Protein AF-A0A661YZU1-F1 (afdb_monomer_lite)

Sequence (276 aa):
DSLSYCINKSAKRLILKQLGKANLNAWAKRFNSANTILNKSLEEIEENNLQEDSMILISLAKVRAELQKKENSEQSKAFNALMKKSRISIDFKDYVSMKSYCDTAISISEEHPKTALNETYPRSLLIIYKNEIHYQLLVLESKEYSKNKDSKRAIELYKATENIYDSIPSKISKYTLSKFAKDANSKEVYTYCIQSALNNKETELAFEIWLLADENNNDIAKSTAQECMQKLGLKDYKKYTNSSKKPLYNIRFGNKKSFKKYKKYYYKGLKNEDYK

Structure (mmCIF, N/CA/C/O backbone):
data_AF-A0A661YZU1-F1
#
_entry.id   AF-A0A661YZU1-F1
#
loop_
_atom_site.group_PDB
_atom_site.id
_atom_site.type_symbol
_atom_site.label_atom_id
_atom_site.label_alt_id
_atom_site.label_comp_id
_atom_site.label_asym_id
_atom_site.label_entity_id
_atom_site.label_seq_id
_atom_site.pdbx_PDB_ins_code
_atom_site.Cartn_x
_atom_site.Cartn_y
_atom_site.Cartn_z
_atom_site.occupancy
_atom_site.B_iso_or_equiv
_atom_site.auth_seq_id
_atom_site.auth_comp_id
_atom_site.auth_asym_id
_atom_site.auth_atom_id
_atom_site.pdbx_PDB_model_num
ATOM 1 N N . ASP A 1 1 ? 47.209 -12.898 -56.395 1.00 58.31 1 ASP A N 1
ATOM 2 C CA . ASP A 1 1 ? 46.402 -12.138 -55.412 1.00 58.31 1 ASP A CA 1
ATOM 3 C C . ASP A 1 1 ? 46.118 -10.660 -55.720 1.00 58.31 1 ASP A C 1
ATOM 5 O O . ASP A 1 1 ? 45.782 -9.914 -54.809 1.00 58.31 1 ASP A O 1
ATOM 9 N N . SER A 1 2 ? 46.106 -10.210 -56.985 1.00 60.44 2 SER A N 1
ATOM 10 C CA . SER A 1 2 ? 45.608 -8.858 -57.327 1.00 60.44 2 SER A CA 1
ATOM 11 C C . SER A 1 2 ? 44.073 -8.771 -57.347 1.00 60.44 2 SER A C 1
ATOM 13 O O . SER A 1 2 ? 43.507 -7.751 -56.963 1.00 60.44 2 SER A O 1
ATOM 15 N N . LEU A 1 3 ? 43.394 -9.856 -57.742 1.00 60.56 3 LEU A N 1
ATOM 16 C CA . LEU A 1 3 ? 41.932 -9.926 -57.832 1.00 60.56 3 LEU A CA 1
ATOM 17 C C . LEU A 1 3 ? 41.266 -9.841 -56.446 1.00 60.56 3 LEU A C 1
ATOM 19 O O . LEU A 1 3 ? 40.367 -9.029 -56.254 1.00 60.56 3 LEU A O 1
ATOM 23 N N . SER A 1 4 ? 41.767 -10.607 -55.469 1.00 61.91 4 SER A N 1
ATOM 24 C CA . SER A 1 4 ? 41.302 -10.579 -54.070 1.00 61.91 4 SER A CA 1
ATOM 25 C C . SER A 1 4 ? 41.476 -9.188 -53.439 1.00 61.91 4 SER A C 1
ATOM 27 O O . SER A 1 4 ? 40.554 -8.640 -52.838 1.00 61.91 4 SER A O 1
ATOM 29 N N . TYR A 1 5 ? 42.613 -8.532 -53.696 1.00 65.00 5 TYR A N 1
ATOM 30 C CA . TYR A 1 5 ? 42.866 -7.159 -53.253 1.00 65.00 5 TYR A CA 1
ATOM 31 C C . TYR A 1 5 ? 41.888 -6.135 -53.865 1.00 65.00 5 TYR A C 1
ATOM 33 O O . TYR A 1 5 ? 41.369 -5.265 -53.161 1.00 65.00 5 TYR A O 1
ATOM 41 N N . CYS A 1 6 ? 41.601 -6.229 -55.169 1.00 65.38 6 CYS A N 1
ATOM 42 C CA . CYS A 1 6 ? 40.652 -5.342 -55.848 1.00 65.38 6 CYS A CA 1
ATOM 43 C C . CYS A 1 6 ? 39.205 -5.545 -55.371 1.00 65.38 6 CYS A C 1
ATOM 45 O O . CYS A 1 6 ? 38.500 -4.555 -55.149 1.00 65.38 6 CYS A O 1
ATOM 47 N N . ILE A 1 7 ? 38.787 -6.799 -55.171 1.00 67.06 7 ILE A N 1
ATOM 48 C CA . ILE A 1 7 ? 37.462 -7.152 -54.643 1.00 67.06 7 ILE A CA 1
ATOM 49 C C . ILE A 1 7 ? 37.299 -6.566 -53.236 1.00 67.06 7 ILE A C 1
ATOM 51 O O . ILE A 1 7 ? 36.390 -5.760 -53.028 1.00 67.06 7 ILE A O 1
ATOM 55 N N . ASN A 1 8 ? 38.251 -6.805 -52.331 1.00 71.94 8 ASN A N 1
ATOM 56 C CA . ASN A 1 8 ? 38.201 -6.291 -50.957 1.00 71.94 8 ASN A CA 1
ATOM 57 C C . ASN A 1 8 ? 38.201 -4.756 -50.897 1.00 71.94 8 ASN A C 1
ATOM 59 O O . ASN A 1 8 ? 37.474 -4.152 -50.106 1.00 71.94 8 ASN A O 1
ATOM 63 N N . LYS A 1 9 ? 38.958 -4.086 -51.777 1.00 77.94 9 LYS A N 1
ATOM 64 C CA . LYS A 1 9 ? 38.969 -2.615 -51.869 1.00 77.94 9 LYS A CA 1
ATOM 65 C C . LYS A 1 9 ? 37.623 -2.051 -52.342 1.00 77.94 9 LYS A C 1
ATOM 67 O O . LYS A 1 9 ? 37.202 -0.990 -51.870 1.00 77.94 9 LYS A O 1
ATOM 72 N N . SER A 1 10 ? 36.950 -2.740 -53.264 1.00 83.19 10 SER A N 1
ATOM 73 C CA . SER A 1 10 ? 35.627 -2.345 -53.760 1.00 83.19 10 SER A CA 1
ATOM 74 C C . SER A 1 10 ? 34.520 -2.589 -52.725 1.00 83.19 10 SER A C 1
ATOM 76 O O . SER A 1 10 ? 33.737 -1.672 -52.459 1.00 83.19 10 SER A O 1
ATOM 78 N N . ALA A 1 11 ? 34.537 -3.750 -52.060 1.00 88.25 11 ALA A N 1
ATOM 79 C CA . ALA A 1 11 ? 33.618 -4.114 -50.986 1.00 88.25 11 ALA A CA 1
ATOM 80 C C . ALA A 1 11 ? 33.727 -3.142 -49.806 1.00 88.25 11 ALA A C 1
ATOM 82 O O . ALA A 1 11 ? 32.732 -2.545 -49.398 1.00 88.25 11 ALA A O 1
ATOM 83 N N . LYS A 1 12 ? 34.953 -2.842 -49.349 1.00 91.88 12 LYS A N 1
ATOM 84 C CA . LYS A 1 12 ? 35.208 -1.847 -48.294 1.00 91.88 12 LYS A CA 1
ATOM 85 C C . LYS A 1 12 ? 34.561 -0.494 -48.597 1.00 91.88 12 LYS A C 1
ATOM 87 O O . LYS A 1 12 ? 33.943 0.114 -47.722 1.00 91.88 12 LYS A O 1
ATOM 92 N N . ARG A 1 13 ? 34.685 0.007 -49.832 1.00 92.31 13 ARG A N 1
ATOM 93 C CA . ARG A 1 13 ? 34.096 1.299 -50.226 1.00 92.31 13 ARG A CA 1
ATOM 94 C C . ARG A 1 13 ? 32.568 1.261 -50.183 1.00 92.31 13 ARG A C 1
ATOM 96 O O . ARG A 1 13 ? 31.955 2.244 -49.759 1.00 92.31 13 ARG A O 1
ATOM 103 N N . LEU A 1 14 ? 31.964 0.161 -50.633 1.00 93.38 14 LEU A N 1
ATOM 104 C CA . LEU A 1 14 ? 30.516 -0.032 -50.594 1.00 93.38 14 LEU A CA 1
ATOM 105 C C . LEU A 1 14 ? 30.016 -0.077 -49.145 1.00 93.38 14 LEU A C 1
ATOM 107 O O . LEU A 1 14 ? 29.146 0.718 -48.791 1.00 93.38 14 LEU A O 1
ATOM 111 N N . ILE A 1 15 ? 30.630 -0.912 -48.304 1.00 95.56 15 ILE A N 1
ATOM 112 C CA . ILE A 1 15 ? 30.301 -1.069 -46.882 1.00 95.56 15 ILE A CA 1
ATOM 113 C C . ILE A 1 15 ? 30.390 0.278 -46.158 1.00 95.56 15 ILE A C 1
ATOM 115 O O . ILE A 1 15 ? 29.443 0.689 -45.494 1.00 95.56 15 ILE A O 1
ATOM 119 N N . LEU A 1 16 ? 31.471 1.045 -46.345 1.00 95.88 16 LEU A N 1
ATOM 120 C CA . LEU A 1 16 ? 31.604 2.373 -45.728 1.00 95.88 16 LEU A CA 1
ATOM 121 C C . LEU A 1 16 ? 30.498 3.344 -46.173 1.00 95.88 16 LEU A C 1
ATOM 123 O O . LEU A 1 16 ? 29.994 4.127 -45.365 1.00 95.88 16 LEU A O 1
ATOM 127 N N . LYS A 1 17 ? 30.074 3.286 -47.443 1.00 96.06 17 LYS A N 1
ATOM 128 C CA . LYS A 1 17 ? 28.945 4.085 -47.944 1.00 96.06 17 LYS A CA 1
ATOM 129 C C . LYS A 1 17 ? 27.625 3.652 -47.296 1.00 96.06 17 LYS A C 1
ATOM 131 O O . LYS A 1 17 ? 26.815 4.512 -46.942 1.00 96.06 17 LYS A O 1
ATOM 136 N N . GLN A 1 18 ? 27.405 2.348 -47.131 1.00 96.75 18 GLN A N 1
ATOM 137 C CA . GLN A 1 18 ? 26.221 1.818 -46.457 1.00 96.75 18 GLN A CA 1
ATOM 138 C C . GLN A 1 18 ? 26.192 2.207 -44.976 1.00 96.75 18 GLN A C 1
ATOM 140 O O . GLN A 1 18 ? 25.187 2.748 -44.520 1.00 96.75 18 GLN A O 1
ATOM 145 N N . LEU A 1 19 ? 27.304 2.057 -44.254 1.00 97.38 19 LEU A N 1
ATOM 146 C CA . LEU A 1 19 ? 27.427 2.478 -42.858 1.00 97.38 19 LEU A CA 1
ATOM 147 C C . LEU A 1 19 ? 27.227 3.993 -42.697 1.00 97.38 19 LEU A C 1
ATOM 149 O O . LEU A 1 19 ? 26.542 4.427 -41.773 1.00 97.38 19 LEU A O 1
ATOM 153 N N . GLY A 1 20 ? 27.719 4.810 -43.635 1.00 96.12 20 GLY A N 1
ATOM 154 C CA . GLY A 1 20 ? 27.412 6.244 -43.680 1.00 96.12 20 GLY A CA 1
ATOM 155 C C . GLY A 1 20 ? 25.911 6.528 -43.834 1.00 96.12 20 GLY A C 1
ATOM 156 O O . GLY A 1 20 ? 25.359 7.386 -43.141 1.00 96.12 20 GLY A O 1
ATOM 157 N N . LYS A 1 21 ? 25.215 5.764 -44.686 1.00 96.88 21 LYS A N 1
ATOM 158 C CA . LYS A 1 21 ? 23.754 5.849 -44.847 1.00 96.88 21 LYS A CA 1
ATOM 159 C C . LYS A 1 21 ? 23.013 5.370 -43.595 1.00 96.88 21 LYS A C 1
ATOM 161 O O . LYS A 1 21 ? 22.023 5.998 -43.217 1.00 96.88 21 LYS A O 1
ATOM 166 N N . ALA A 1 22 ? 23.470 4.300 -42.946 1.00 96.94 22 ALA A N 1
ATOM 167 C CA . ALA A 1 22 ? 22.916 3.829 -41.678 1.00 96.94 22 ALA A CA 1
ATOM 168 C C . ALA A 1 22 ? 23.036 4.915 -40.601 1.00 96.94 22 ALA A C 1
ATOM 170 O O . ALA A 1 22 ? 22.045 5.236 -39.947 1.00 96.94 22 ALA A O 1
ATOM 171 N N . ASN A 1 23 ?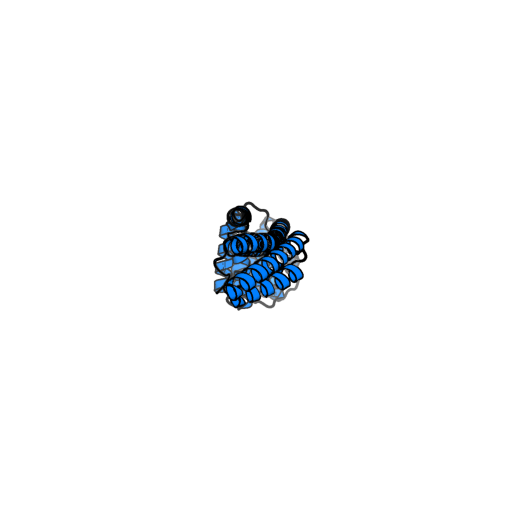 24.203 5.559 -40.503 1.00 95.44 23 ASN A N 1
ATOM 172 C CA . ASN A 1 23 ? 24.460 6.647 -39.562 1.00 95.44 23 ASN A CA 1
ATOM 173 C C . ASN A 1 23 ? 23.521 7.842 -39.786 1.00 95.44 23 ASN A C 1
ATOM 175 O O . ASN A 1 23 ? 22.910 8.337 -38.844 1.00 95.44 23 ASN A O 1
ATOM 179 N N . LEU A 1 24 ? 23.344 8.273 -41.041 1.00 95.12 24 LEU A N 1
ATOM 180 C CA . LEU A 1 24 ? 22.408 9.351 -41.386 1.00 95.12 24 LEU A CA 1
ATOM 181 C C . LEU A 1 24 ? 20.958 8.999 -41.034 1.00 95.12 24 LEU A C 1
ATOM 183 O O . LEU A 1 24 ? 20.221 9.850 -40.539 1.00 95.12 24 LEU A O 1
ATOM 187 N N . ASN A 1 25 ? 20.540 7.749 -41.262 1.00 95.06 25 ASN A N 1
ATOM 188 C CA . ASN A 1 25 ? 19.207 7.300 -40.861 1.00 95.06 25 ASN A CA 1
ATOM 189 C C . ASN A 1 25 ? 19.050 7.297 -39.336 1.00 95.06 25 ASN A C 1
ATOM 191 O O . ASN A 1 25 ? 18.018 7.752 -38.847 1.00 95.06 25 ASN A O 1
ATOM 195 N N . ALA A 1 26 ? 20.059 6.841 -38.589 1.00 93.31 26 ALA A N 1
ATOM 196 C CA . ALA A 1 26 ? 20.037 6.851 -37.128 1.00 93.31 26 ALA A CA 1
ATOM 197 C C . ALA A 1 26 ? 19.955 8.287 -36.581 1.00 93.31 26 ALA A C 1
ATOM 199 O O . ALA A 1 26 ? 19.077 8.584 -35.772 1.00 93.31 26 ALA A O 1
ATOM 200 N N . TRP A 1 27 ? 20.773 9.203 -37.110 1.00 90.62 27 TRP A N 1
ATOM 201 C CA . TRP A 1 27 ? 20.745 10.628 -36.766 1.00 90.62 27 TRP A CA 1
ATOM 202 C C . TRP A 1 27 ? 19.380 11.275 -37.055 1.00 90.62 27 TRP A C 1
ATOM 204 O O . TRP A 1 27 ? 18.835 12.010 -36.232 1.00 90.62 27 TRP A O 1
ATOM 214 N N . ALA A 1 28 ? 18.764 10.927 -38.189 1.00 91.56 28 ALA A N 1
ATOM 215 C CA . ALA A 1 28 ? 17.420 11.367 -38.564 1.00 91.56 28 ALA A CA 1
ATOM 216 C C . ALA A 1 28 ? 16.284 10.629 -37.820 1.00 91.56 28 ALA A C 1
ATOM 218 O O . ALA A 1 28 ? 15.120 10.749 -38.206 1.00 91.56 28 ALA A O 1
ATOM 219 N N . LYS A 1 29 ? 16.597 9.847 -36.775 1.00 89.69 29 LYS A N 1
ATOM 220 C CA . LYS A 1 29 ? 15.651 9.054 -35.967 1.00 89.69 29 LYS A CA 1
ATOM 221 C C . LYS A 1 29 ? 14.883 7.975 -36.745 1.00 89.69 29 LYS A C 1
ATOM 223 O O . LYS A 1 29 ? 13.858 7.473 -36.286 1.00 89.69 29 LYS A O 1
ATOM 228 N N . ARG A 1 30 ? 15.387 7.560 -37.910 1.00 92.94 30 ARG A N 1
ATOM 229 C CA . ARG A 1 30 ? 14.861 6.453 -38.732 1.00 92.94 30 ARG A CA 1
ATOM 230 C C . ARG A 1 30 ? 15.523 5.135 -38.330 1.00 92.94 30 ARG A C 1
ATOM 232 O O . ARG A 1 30 ? 16.205 4.489 -39.123 1.00 92.94 30 ARG A O 1
ATOM 239 N N . PHE A 1 31 ? 15.338 4.748 -37.072 1.00 91.50 31 PHE A N 1
ATOM 240 C CA . PHE A 1 31 ? 16.108 3.669 -36.444 1.00 91.50 31 PHE A CA 1
ATOM 241 C C . PHE A 1 31 ? 15.889 2.289 -37.076 1.00 91.50 31 PHE A C 1
ATOM 243 O O . PHE A 1 31 ? 16.850 1.548 -37.240 1.00 91.50 31 PHE A O 1
ATOM 250 N N . ASN A 1 32 ? 14.669 1.961 -37.516 1.00 92.12 32 ASN A N 1
ATOM 251 C CA . ASN A 1 32 ? 14.402 0.684 -38.195 1.00 92.12 32 ASN A CA 1
ATOM 252 C C . ASN A 1 32 ? 15.171 0.587 -39.521 1.00 92.12 32 ASN A C 1
ATOM 254 O O . ASN A 1 32 ? 15.791 -0.434 -39.816 1.00 92.12 32 ASN A O 1
ATOM 258 N N . SER A 1 33 ? 15.187 1.675 -40.298 1.00 94.75 33 SER A N 1
ATOM 259 C CA . SER A 1 33 ? 15.965 1.760 -41.536 1.00 94.75 33 SER A CA 1
ATOM 260 C C . SER A 1 33 ? 17.467 1.706 -41.260 1.00 94.75 33 SER A C 1
ATOM 262 O O . SER A 1 33 ? 18.186 1.020 -41.979 1.00 94.75 33 SER A O 1
ATOM 264 N N . ALA A 1 34 ? 17.940 2.385 -40.211 1.00 94.94 34 ALA A N 1
ATOM 265 C CA . ALA A 1 34 ? 19.339 2.336 -39.797 1.00 94.94 34 ALA A CA 1
ATOM 266 C C . ALA A 1 34 ? 19.779 0.916 -39.400 1.00 94.94 34 ALA A C 1
ATOM 268 O O . ALA A 1 34 ? 20.795 0.452 -39.906 1.00 94.94 34 ALA A O 1
ATOM 269 N N . ASN A 1 35 ? 18.986 0.208 -38.586 1.00 94.06 35 ASN A N 1
ATOM 270 C CA . ASN A 1 35 ? 19.242 -1.183 -38.191 1.00 94.06 35 ASN A CA 1
ATOM 271 C C . ASN A 1 35 ? 19.231 -2.137 -39.385 1.00 94.06 35 ASN A C 1
ATOM 273 O O . ASN A 1 35 ? 20.103 -2.988 -39.500 1.00 94.06 35 ASN A O 1
ATOM 277 N N . THR A 1 36 ? 18.281 -1.967 -40.308 1.00 96.94 36 THR A N 1
ATOM 278 C CA . THR A 1 36 ? 18.210 -2.802 -41.518 1.00 96.94 36 THR A CA 1
ATOM 279 C C . THR A 1 36 ? 19.475 -2.658 -42.364 1.00 96.94 36 THR A C 1
ATOM 281 O O . THR A 1 36 ? 20.000 -3.648 -42.859 1.00 96.94 36 THR A O 1
ATOM 284 N N . ILE A 1 37 ? 19.974 -1.427 -42.536 1.00 96.69 37 ILE A N 1
ATOM 285 C CA . ILE A 1 37 ? 21.212 -1.182 -43.287 1.00 96.69 37 ILE A CA 1
ATOM 286 C C . ILE A 1 37 ? 22.420 -1.708 -42.505 1.00 96.69 37 ILE A C 1
ATOM 288 O O . ILE A 1 37 ? 23.283 -2.334 -43.103 1.00 96.69 37 ILE A O 1
ATOM 292 N N . LEU A 1 38 ? 22.469 -1.497 -41.185 1.00 96.44 38 LEU A N 1
ATOM 293 C CA . LEU A 1 38 ? 23.556 -1.984 -40.336 1.00 96.44 38 LEU A CA 1
ATOM 294 C C . LEU A 1 38 ? 23.696 -3.509 -40.401 1.00 96.44 38 LEU A C 1
ATOM 296 O O . LEU A 1 38 ? 24.806 -3.983 -40.598 1.00 96.44 38 LEU A O 1
ATOM 300 N N . ASN A 1 39 ? 22.600 -4.261 -40.277 1.00 96.50 39 ASN A N 1
ATOM 301 C CA . ASN A 1 39 ? 22.638 -5.727 -40.313 1.00 96.50 39 ASN A CA 1
ATOM 302 C C . ASN A 1 39 ? 23.138 -6.246 -41.666 1.00 96.50 39 ASN A C 1
ATOM 304 O O . ASN A 1 39 ? 24.030 -7.083 -41.694 1.00 96.50 39 ASN A O 1
ATOM 308 N N . LYS A 1 40 ? 22.664 -5.662 -42.774 1.00 95.94 40 LYS A N 1
ATOM 309 C CA . LYS A 1 40 ? 23.180 -5.977 -44.116 1.00 95.94 40 LYS A CA 1
ATOM 310 C C . LYS A 1 40 ? 24.666 -5.663 -44.256 1.00 95.94 40 LYS A C 1
ATOM 312 O O . LYS A 1 40 ? 25.420 -6.447 -44.808 1.00 95.94 40 LYS A O 1
ATOM 317 N N . SER A 1 41 ? 25.106 -4.520 -43.729 1.00 95.69 41 SER A N 1
ATOM 318 C CA . SER A 1 41 ? 26.527 -4.180 -43.736 1.00 95.69 41 SER A CA 1
ATOM 319 C C . SER A 1 41 ? 27.358 -5.136 -42.873 1.00 95.69 41 SER A C 1
ATOM 321 O O . SER A 1 41 ? 28.509 -5.361 -43.212 1.00 95.69 41 SER A O 1
ATOM 323 N N . LEU A 1 42 ? 26.817 -5.693 -41.780 1.00 96.00 42 LEU A N 1
ATOM 324 C CA . LEU A 1 42 ? 27.506 -6.706 -40.968 1.00 96.00 42 LEU A CA 1
ATOM 325 C C . LEU A 1 42 ? 27.672 -8.028 -41.731 1.00 96.00 42 LEU A C 1
ATOM 327 O O . LEU A 1 42 ? 28.772 -8.569 -41.725 1.00 96.00 42 LEU A O 1
ATOM 331 N N . GLU A 1 43 ? 26.633 -8.480 -42.438 1.00 94.94 43 GLU A N 1
ATOM 332 C CA . GLU A 1 43 ? 26.698 -9.648 -43.333 1.00 94.94 43 GLU A CA 1
ATOM 333 C C . GLU A 1 43 ? 27.781 -9.448 -44.409 1.00 94.94 43 GLU A C 1
ATOM 335 O O . GLU A 1 43 ? 28.692 -10.263 -44.538 1.00 94.94 43 GLU A O 1
ATOM 340 N N . GLU A 1 44 ? 27.776 -8.302 -45.103 1.00 93.06 44 GLU A N 1
ATOM 341 C CA . GLU A 1 44 ? 28.786 -7.984 -46.126 1.00 93.06 44 GLU A CA 1
ATOM 342 C C . GLU A 1 44 ? 30.216 -7.898 -45.552 1.00 93.06 44 GLU A C 1
ATOM 344 O O . GLU A 1 44 ? 31.184 -8.237 -46.235 1.00 93.06 44 GLU A O 1
ATOM 349 N N . ILE A 1 45 ? 30.385 -7.438 -44.306 1.00 94.31 45 ILE A N 1
ATOM 350 C CA . ILE A 1 45 ? 31.694 -7.395 -43.632 1.00 94.31 45 ILE A CA 1
ATOM 351 C C . ILE A 1 45 ? 32.224 -8.808 -43.382 1.00 94.31 45 ILE A C 1
ATOM 353 O O . ILE A 1 45 ? 33.415 -9.049 -43.597 1.00 94.31 45 ILE A O 1
ATOM 357 N N . GLU A 1 46 ? 31.360 -9.717 -42.929 1.00 93.38 46 GLU A N 1
ATOM 358 C CA . GLU A 1 46 ? 31.716 -11.114 -42.684 1.00 93.38 46 GLU A CA 1
ATOM 359 C C . GLU A 1 46 ? 32.056 -11.838 -43.989 1.00 93.38 46 GLU A C 1
ATOM 361 O O . GLU A 1 46 ? 33.124 -12.440 -44.085 1.00 93.38 46 GLU A O 1
ATOM 366 N N . GLU A 1 47 ? 31.223 -11.694 -45.023 1.00 92.25 47 GLU A N 1
ATOM 367 C CA . GLU A 1 47 ? 31.427 -12.314 -46.341 1.00 92.25 47 GLU A CA 1
ATOM 368 C C . GLU A 1 47 ? 32.742 -11.895 -47.017 1.00 92.25 47 GLU A C 1
ATOM 370 O O . GLU A 1 47 ? 33.338 -12.670 -47.767 1.00 92.25 47 GLU A O 1
ATOM 375 N N . ASN A 1 48 ? 33.217 -10.673 -46.753 1.00 90.44 48 ASN A N 1
ATOM 376 C CA . ASN A 1 48 ? 34.435 -10.126 -47.356 1.00 90.44 48 ASN A CA 1
ATOM 377 C C . ASN A 1 48 ? 35.670 -10.197 -46.437 1.00 90.44 48 ASN A C 1
ATOM 379 O O . ASN A 1 48 ? 36.725 -9.683 -46.808 1.00 90.44 48 ASN A O 1
ATOM 383 N N . ASN A 1 49 ? 35.573 -10.830 -45.261 1.00 90.12 49 ASN A N 1
ATOM 384 C CA . ASN A 1 49 ? 36.653 -10.930 -44.268 1.00 90.12 49 ASN A CA 1
ATOM 385 C C . ASN A 1 49 ? 37.241 -9.563 -43.844 1.00 90.12 49 ASN A C 1
ATOM 387 O O . ASN A 1 49 ? 38.459 -9.381 -43.780 1.00 90.12 49 ASN A O 1
ATOM 391 N N . LEU A 1 50 ? 36.379 -8.568 -43.598 1.00 90.75 50 LEU A N 1
ATOM 392 C CA . LEU A 1 50 ? 36.780 -7.192 -43.262 1.00 90.75 50 LEU A CA 1
ATOM 393 C C . LEU A 1 50 ? 36.521 -6.811 -41.791 1.00 90.75 50 LEU A C 1
ATOM 395 O O . LEU A 1 50 ? 36.445 -5.625 -41.461 1.00 90.75 50 LEU A O 1
ATOM 399 N N . GLN A 1 51 ? 36.376 -7.793 -40.900 1.00 91.88 51 GLN A N 1
ATOM 400 C CA . GLN A 1 51 ? 36.000 -7.591 -39.495 1.00 91.88 51 GLN A CA 1
ATOM 401 C C . GLN A 1 51 ? 37.015 -6.735 -38.718 1.00 91.88 51 GLN A C 1
ATOM 403 O O . GLN A 1 51 ? 36.631 -5.988 -37.820 1.00 91.88 51 GLN A O 1
ATOM 408 N N . GLU A 1 52 ? 38.299 -6.816 -39.075 1.00 90.88 52 GLU A N 1
ATOM 409 C CA . GLU A 1 52 ? 39.394 -6.104 -38.401 1.00 90.88 52 GLU A CA 1
ATOM 410 C C . GLU A 1 52 ? 39.757 -4.765 -39.068 1.00 90.88 52 GLU A C 1
ATOM 412 O O . GLU A 1 52 ? 40.658 -4.057 -38.611 1.00 90.88 52 GLU A O 1
ATOM 417 N N . ASP A 1 53 ? 39.065 -4.370 -40.145 1.00 94.19 53 ASP A N 1
ATOM 418 C CA . ASP A 1 53 ? 39.382 -3.127 -40.847 1.00 94.19 53 ASP A CA 1
ATOM 419 C C . ASP A 1 53 ? 39.069 -1.905 -39.973 1.00 94.19 53 ASP A C 1
ATOM 421 O O . ASP A 1 53 ? 37.918 -1.618 -39.630 1.00 94.19 53 ASP A O 1
ATOM 425 N N . SER A 1 54 ? 40.105 -1.130 -39.652 1.00 92.88 54 SER A N 1
ATOM 426 C CA . SER A 1 54 ? 40.008 0.000 -38.724 1.00 92.88 54 SER A CA 1
ATOM 427 C C . SER A 1 54 ? 38.978 1.055 -39.140 1.00 92.88 54 SER A C 1
ATOM 429 O O . SER A 1 54 ? 38.277 1.604 -38.289 1.00 92.88 54 SER A O 1
ATOM 431 N N . MET A 1 55 ? 38.825 1.326 -40.441 1.00 93.69 55 MET A N 1
ATOM 432 C CA . MET A 1 55 ? 37.869 2.325 -40.931 1.00 93.69 55 MET A CA 1
ATOM 433 C C . MET A 1 55 ? 36.431 1.826 -40.804 1.00 93.69 55 MET A C 1
ATOM 435 O O . MET A 1 55 ? 35.534 2.604 -40.462 1.00 93.69 55 MET A O 1
ATOM 439 N N . ILE A 1 56 ? 36.210 0.534 -41.053 1.00 94.31 56 ILE A N 1
ATOM 440 C CA . ILE A 1 56 ? 34.910 -0.110 -40.862 1.00 94.31 56 ILE A CA 1
ATOM 441 C C . ILE A 1 56 ? 34.555 -0.135 -39.377 1.00 94.31 56 ILE A C 1
ATOM 443 O O . ILE A 1 56 ? 33.457 0.292 -39.024 1.00 94.31 56 ILE A O 1
ATOM 447 N N . LEU A 1 57 ? 35.485 -0.525 -38.502 1.00 95.00 57 LEU A N 1
ATOM 448 C CA . LEU A 1 57 ? 35.284 -0.528 -37.050 1.00 95.00 57 LEU A CA 1
ATOM 449 C C . LEU A 1 57 ? 34.919 0.863 -36.512 1.00 95.00 57 LEU A C 1
ATOM 451 O O . LEU A 1 57 ? 33.947 1.001 -35.766 1.00 95.00 57 LEU A O 1
ATOM 455 N N . ILE A 1 58 ? 35.626 1.914 -36.948 1.00 95.94 58 ILE A N 1
ATOM 456 C CA . ILE A 1 58 ? 35.292 3.306 -36.601 1.00 95.94 58 ILE A CA 1
ATOM 457 C C . ILE A 1 58 ? 33.882 3.669 -37.090 1.00 95.94 58 ILE A C 1
ATOM 459 O O . ILE A 1 58 ? 33.119 4.316 -36.368 1.00 95.94 58 ILE A O 1
ATOM 463 N N . SER A 1 59 ? 33.511 3.280 -38.313 1.00 95.19 59 SER A N 1
ATOM 464 C CA . SER A 1 59 ? 32.190 3.605 -38.858 1.00 95.19 59 SER A CA 1
ATOM 465 C C . SER A 1 59 ? 31.066 2.828 -38.167 1.00 95.19 59 SER A C 1
ATOM 467 O O . SER A 1 59 ? 30.015 3.408 -37.896 1.00 95.19 59 SER A O 1
ATOM 469 N N . LEU A 1 60 ? 31.283 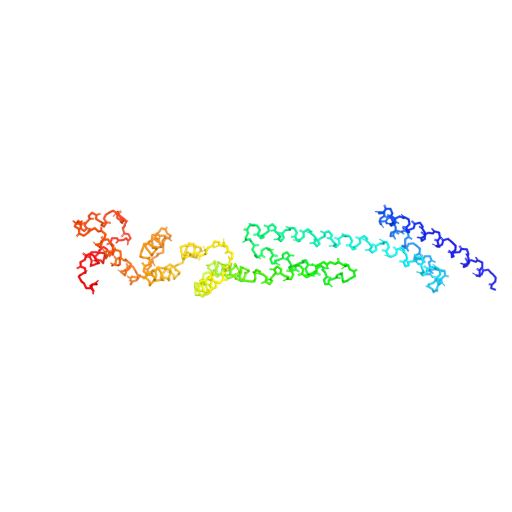1.553 -37.833 1.00 95.56 60 LEU A N 1
ATOM 470 C CA . LEU A 1 60 ? 30.361 0.741 -37.037 1.00 95.56 60 LEU A CA 1
ATOM 471 C C . LEU A 1 60 ? 30.143 1.363 -35.658 1.00 95.56 60 LEU A C 1
ATOM 473 O O . LEU A 1 60 ? 29.002 1.478 -35.212 1.00 95.56 60 LEU A O 1
ATOM 477 N N . ALA A 1 61 ? 31.220 1.809 -35.003 1.00 93.00 61 ALA A N 1
ATOM 478 C CA . ALA A 1 61 ? 31.146 2.463 -33.702 1.00 93.00 61 ALA A CA 1
ATOM 479 C C . ALA A 1 61 ? 30.268 3.725 -33.743 1.00 93.00 61 ALA A C 1
ATOM 481 O O . ALA A 1 61 ? 29.445 3.920 -32.852 1.00 93.00 61 ALA A O 1
ATOM 482 N N . LYS A 1 62 ? 30.370 4.540 -34.804 1.00 93.56 62 LYS A N 1
ATOM 483 C CA . LYS A 1 62 ? 29.512 5.726 -34.995 1.00 93.56 62 LYS A CA 1
ATOM 484 C C . LYS A 1 62 ? 28.032 5.360 -35.121 1.00 93.56 62 LYS A C 1
ATOM 486 O O . LYS A 1 62 ? 27.210 5.925 -34.405 1.00 93.56 62 LYS A O 1
ATOM 491 N N . VAL A 1 63 ? 27.697 4.385 -35.973 1.00 94.38 63 VAL A N 1
ATOM 492 C CA . VAL A 1 63 ? 26.303 3.935 -36.150 1.00 94.38 63 VAL A CA 1
ATOM 493 C C . VAL A 1 63 ? 25.746 3.378 -34.837 1.00 94.38 63 VAL A C 1
ATOM 495 O O . VAL A 1 63 ? 24.649 3.753 -34.427 1.00 94.38 63 VAL A O 1
ATOM 498 N N . ARG A 1 64 ? 26.514 2.521 -34.148 1.00 92.56 64 ARG A N 1
ATOM 499 C CA . ARG A 1 64 ? 26.129 1.945 -32.850 1.00 92.56 64 ARG A CA 1
ATOM 500 C C . ARG A 1 64 ? 25.915 3.025 -31.790 1.00 92.56 64 ARG A C 1
ATOM 502 O O . ARG A 1 64 ? 24.932 2.950 -31.064 1.00 92.56 64 ARG A O 1
ATOM 509 N N . ALA A 1 65 ? 26.765 4.050 -31.743 1.00 90.19 65 ALA A N 1
ATOM 510 C CA . ALA A 1 65 ? 26.600 5.171 -30.821 1.00 90.19 65 ALA A CA 1
ATOM 511 C C . ALA A 1 65 ? 25.303 5.962 -31.081 1.00 90.19 65 ALA A C 1
ATOM 513 O O . ALA A 1 65 ? 24.602 6.311 -30.134 1.00 90.19 65 ALA A O 1
ATOM 514 N N . GLU A 1 66 ? 24.937 6.220 -32.343 1.00 90.38 66 GLU A N 1
ATOM 515 C CA . GLU A 1 66 ? 23.663 6.886 -32.669 1.00 90.38 66 GLU A CA 1
ATOM 516 C C . GLU A 1 66 ? 22.441 6.018 -32.334 1.00 90.38 66 GLU A C 1
ATOM 518 O O . GLU A 1 66 ? 21.442 6.524 -31.820 1.00 90.38 66 GLU A O 1
ATOM 523 N N . LEU A 1 67 ? 22.511 4.706 -32.575 1.00 88.50 67 LEU A N 1
ATOM 524 C CA . LEU A 1 67 ? 21.453 3.772 -32.176 1.00 88.50 67 LEU A CA 1
ATOM 525 C C . LEU A 1 67 ? 21.309 3.704 -30.651 1.00 88.50 67 LEU A C 1
ATOM 527 O O . LEU A 1 67 ? 20.191 3.745 -30.141 1.00 88.50 67 LEU A O 1
ATOM 531 N N . GLN A 1 68 ? 22.424 3.709 -29.922 1.00 87.44 68 GLN A N 1
ATOM 532 C CA . GLN A 1 68 ? 22.431 3.737 -28.462 1.00 87.44 68 GLN A CA 1
ATOM 533 C C . GLN A 1 68 ? 21.776 5.012 -27.905 1.00 87.44 68 GLN A C 1
ATOM 535 O O . GLN A 1 68 ? 21.092 4.960 -26.887 1.00 87.44 68 GLN A O 1
ATOM 540 N N . LYS A 1 69 ? 21.889 6.164 -28.584 1.00 85.88 69 LYS A N 1
ATOM 541 C CA . LYS A 1 69 ? 21.165 7.385 -28.173 1.00 85.88 69 LYS A CA 1
ATOM 542 C C . LYS A 1 69 ? 19.644 7.199 -28.175 1.00 85.88 69 LYS A C 1
ATOM 544 O O . LYS A 1 69 ? 18.971 7.807 -27.341 1.00 85.88 69 LYS A O 1
ATOM 549 N N . LYS A 1 70 ? 19.089 6.382 -29.082 1.00 84.94 70 LYS A N 1
ATOM 550 C CA . LYS A 1 70 ? 17.657 6.031 -29.073 1.00 84.94 70 LYS A CA 1
ATOM 551 C C . LYS A 1 70 ? 17.302 5.264 -27.811 1.00 84.94 70 LYS A C 1
ATOM 553 O O . LYS A 1 70 ? 16.378 5.664 -27.112 1.00 84.94 70 LYS A O 1
ATOM 558 N N . GLU A 1 71 ? 18.041 4.194 -27.546 1.00 81.69 71 GLU A N 1
ATOM 559 C CA . GLU A 1 71 ? 17.821 3.320 -26.398 1.00 81.69 71 GLU A CA 1
ATOM 560 C C . GLU A 1 71 ? 17.909 4.125 -25.098 1.00 81.69 71 GLU A C 1
ATOM 562 O O . GLU A 1 71 ? 16.953 4.166 -24.329 1.00 81.69 71 GLU A O 1
ATOM 567 N N . ASN A 1 72 ? 18.971 4.918 -24.934 1.00 87.06 72 ASN A N 1
ATOM 568 C CA . ASN A 1 72 ? 19.130 5.835 -23.806 1.00 87.06 72 ASN A CA 1
ATOM 569 C C . ASN A 1 72 ? 17.950 6.821 -23.685 1.00 87.06 72 ASN A C 1
ATOM 571 O O . ASN A 1 72 ? 17.512 7.144 -22.578 1.00 87.06 72 ASN A O 1
ATOM 575 N N . SER A 1 73 ? 17.411 7.314 -24.809 1.00 86.88 73 SER A N 1
ATOM 576 C CA . SER A 1 73 ? 16.241 8.202 -24.817 1.00 86.88 73 SER A CA 1
ATOM 577 C C . SER A 1 73 ? 14.959 7.484 -24.388 1.00 86.88 73 SER A C 1
ATOM 579 O O . SER A 1 73 ? 14.152 8.075 -23.669 1.00 86.88 73 SER A O 1
ATOM 581 N N . GLU A 1 74 ? 14.757 6.236 -24.809 1.00 89.69 74 GLU A N 1
ATOM 582 C CA . GLU A 1 74 ? 13.612 5.413 -24.411 1.00 89.69 74 GLU A CA 1
ATOM 583 C C . GLU A 1 74 ? 13.667 5.090 -22.914 1.00 89.69 74 GLU A C 1
ATOM 585 O O . GLU A 1 74 ? 12.682 5.341 -22.214 1.00 89.69 74 GLU A O 1
ATOM 590 N N . GLN A 1 75 ? 14.834 4.696 -22.395 1.00 91.62 75 GLN A N 1
ATOM 591 C CA . GLN A 1 75 ? 15.024 4.463 -20.959 1.00 91.62 75 GLN A CA 1
ATOM 592 C C . GLN A 1 75 ? 14.832 5.736 -20.135 1.00 91.62 75 GLN A C 1
ATOM 594 O O . GLN A 1 75 ? 14.118 5.735 -19.134 1.00 91.62 75 GLN A O 1
ATOM 599 N N . SER A 1 76 ? 15.355 6.872 -20.609 1.00 92.25 76 SER A N 1
ATOM 600 C CA . SER A 1 76 ? 15.122 8.172 -19.966 1.00 92.25 76 SER A CA 1
ATOM 601 C C . SER A 1 76 ? 13.636 8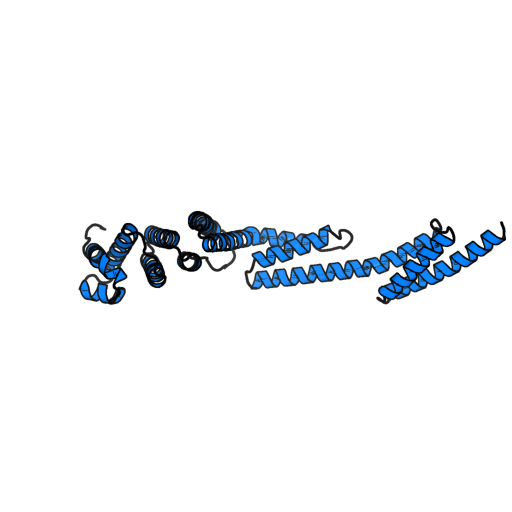.535 -19.912 1.00 92.25 76 SER A C 1
ATOM 603 O O . SER A 1 76 ? 13.165 9.081 -18.915 1.00 92.25 76 SER A O 1
ATOM 605 N N . LYS A 1 77 ? 12.861 8.240 -20.964 1.00 94.31 77 LYS A N 1
ATOM 606 C CA . LYS A 1 77 ? 11.408 8.474 -20.967 1.00 94.31 77 LYS A CA 1
ATOM 607 C C . LYS A 1 77 ? 10.689 7.558 -19.982 1.00 94.31 77 LYS A C 1
ATOM 609 O O . LYS A 1 77 ? 9.838 8.050 -19.243 1.00 94.31 77 LYS A O 1
ATOM 614 N N . ALA A 1 78 ? 11.025 6.269 -19.965 1.00 95.62 78 ALA A N 1
ATOM 615 C CA . ALA A 1 78 ? 10.431 5.295 -19.053 1.00 95.62 78 ALA A CA 1
ATOM 616 C C . ALA A 1 78 ? 10.704 5.671 -17.587 1.00 95.62 78 ALA A C 1
ATOM 618 O O . ALA A 1 78 ? 9.765 5.806 -16.799 1.00 95.62 78 ALA A O 1
ATOM 619 N N . PHE A 1 79 ? 11.964 5.973 -17.263 1.00 97.31 79 PHE A N 1
ATOM 620 C CA . PHE A 1 79 ? 12.385 6.459 -15.952 1.00 97.31 79 PHE A CA 1
ATOM 621 C C . PHE A 1 79 ? 11.609 7.717 -15.535 1.00 97.31 79 PHE A C 1
ATOM 623 O O . PHE A 1 79 ? 10.973 7.756 -14.482 1.00 97.31 79 PHE A O 1
ATOM 630 N N . ASN A 1 80 ? 11.580 8.744 -16.390 1.00 96.38 80 ASN A N 1
ATOM 631 C CA . ASN A 1 80 ? 10.889 9.999 -16.083 1.00 96.38 80 ASN A CA 1
ATOM 632 C C . ASN A 1 80 ? 9.371 9.822 -15.926 1.00 96.38 80 ASN A C 1
ATOM 634 O O . ASN A 1 80 ? 8.752 10.498 -15.100 1.00 96.38 80 ASN A O 1
ATOM 638 N N . ALA A 1 81 ? 8.757 8.909 -16.683 1.00 97.88 81 ALA A N 1
ATOM 639 C CA . ALA A 1 81 ? 7.342 8.586 -16.536 1.00 97.88 81 ALA A CA 1
ATOM 640 C C . ALA A 1 81 ? 7.045 7.944 -15.171 1.00 97.88 81 ALA A C 1
ATOM 642 O O . ALA A 1 81 ? 6.069 8.331 -14.522 1.00 97.88 81 ALA A O 1
ATOM 643 N N . LEU A 1 82 ? 7.894 7.023 -14.704 1.00 98.38 82 LEU A N 1
ATOM 644 C CA . LEU A 1 82 ? 7.790 6.440 -13.362 1.00 98.38 82 LEU A CA 1
ATOM 645 C C . LEU A 1 82 ? 7.981 7.500 -12.278 1.00 98.38 82 LEU A C 1
ATOM 647 O O . LEU A 1 82 ? 7.169 7.575 -11.359 1.00 98.38 82 LEU A O 1
ATOM 651 N N . MET A 1 83 ? 8.961 8.397 -12.426 1.00 98.12 83 MET A N 1
ATOM 652 C CA . MET A 1 83 ? 9.160 9.486 -11.463 1.00 98.12 83 MET A CA 1
ATOM 653 C C . MET A 1 83 ? 7.975 10.453 -11.417 1.00 98.12 83 MET A C 1
ATOM 655 O O . MET A 1 83 ? 7.610 10.930 -10.342 1.00 98.12 83 MET A O 1
ATOM 659 N N . LYS A 1 84 ? 7.311 10.708 -12.550 1.00 98.12 84 LYS A N 1
ATOM 660 C CA . LYS A 1 84 ? 6.061 11.480 -12.572 1.00 98.12 84 LYS A CA 1
ATOM 661 C C . LYS A 1 84 ? 4.945 10.764 -11.804 1.00 98.12 84 LYS A C 1
ATOM 663 O O . LYS A 1 84 ? 4.262 11.404 -11.009 1.00 98.12 84 LYS A O 1
ATOM 668 N N . LYS A 1 85 ? 4.769 9.453 -12.004 1.00 98.38 85 LYS A N 1
ATOM 669 C CA . LYS A 1 85 ? 3.777 8.651 -11.263 1.00 98.38 85 LYS A CA 1
ATOM 670 C C . LYS A 1 85 ? 4.085 8.588 -9.764 1.00 98.38 85 LYS A C 1
ATOM 672 O O . LYS A 1 85 ? 3.168 8.711 -8.958 1.00 98.38 85 LYS A O 1
ATOM 677 N N . SER A 1 86 ? 5.358 8.460 -9.396 1.00 98.06 86 SER A N 1
ATOM 678 C CA . SER A 1 86 ? 5.831 8.501 -8.007 1.00 98.06 86 SER A CA 1
ATOM 679 C C . SER A 1 86 ? 5.443 9.819 -7.324 1.00 98.06 86 SER A C 1
ATOM 681 O O . SER A 1 86 ? 4.813 9.793 -6.270 1.00 98.06 86 SER A O 1
ATOM 683 N N . ARG A 1 87 ? 5.681 10.969 -7.972 1.00 97.69 87 ARG A N 1
ATOM 684 C CA . ARG A 1 87 ? 5.265 12.290 -7.458 1.00 97.69 87 ARG A CA 1
ATOM 685 C C . ARG A 1 87 ? 3.756 12.411 -7.272 1.00 97.69 87 ARG A C 1
ATOM 687 O O . ARG A 1 87 ? 3.310 12.811 -6.207 1.00 97.69 87 ARG A O 1
ATOM 694 N N . ILE A 1 88 ? 2.982 11.987 -8.270 1.00 98.00 88 ILE A N 1
ATOM 695 C CA . ILE A 1 88 ? 1.517 11.959 -8.169 1.00 98.00 88 ILE A CA 1
ATOM 696 C C . ILE A 1 88 ? 1.079 11.090 -6.981 1.00 98.00 88 ILE A C 1
ATOM 698 O O . ILE A 1 88 ? 0.189 11.465 -6.227 1.00 98.00 88 ILE A O 1
ATOM 702 N N . SER A 1 89 ? 1.727 9.943 -6.782 1.00 97.69 89 SER A N 1
ATOM 703 C CA . SER A 1 89 ? 1.416 9.046 -5.665 1.00 97.69 89 SER A CA 1
ATOM 704 C C . SER A 1 89 ? 1.693 9.716 -4.313 1.00 97.69 89 SER A C 1
ATOM 706 O O . SER A 1 89 ? 0.890 9.575 -3.398 1.00 97.69 89 SER A O 1
ATOM 708 N N . ILE A 1 90 ? 2.754 10.525 -4.196 1.00 96.06 90 ILE A N 1
ATOM 709 C CA . ILE A 1 90 ? 3.023 11.349 -3.002 1.00 96.06 90 ILE A CA 1
ATOM 710 C C . ILE A 1 90 ? 1.900 12.369 -2.771 1.00 96.06 90 ILE A C 1
ATOM 712 O O . ILE A 1 90 ? 1.413 12.480 -1.645 1.00 96.06 90 ILE A O 1
ATOM 716 N N . ASP A 1 91 ? 1.444 13.064 -3.818 1.00 95.31 91 ASP A N 1
ATOM 717 C CA . ASP A 1 91 ? 0.357 14.052 -3.715 1.00 95.31 91 ASP A CA 1
ATOM 718 C C . ASP A 1 91 ? -0.941 13.413 -3.191 1.00 95.31 91 ASP A C 1
ATOM 720 O O . ASP A 1 91 ? -1.643 13.983 -2.350 1.00 95.31 91 ASP A O 1
ATOM 724 N N . PHE A 1 92 ? -1.226 12.181 -3.626 1.00 94.94 92 PHE A N 1
ATOM 725 C CA . PHE A 1 92 ? -2.349 11.374 -3.140 1.00 94.94 92 PHE A CA 1
ATOM 726 C C . PHE A 1 92 ? -2.064 10.614 -1.837 1.00 94.94 92 PHE A C 1
ATOM 728 O O . PHE A 1 92 ? -2.957 9.941 -1.319 1.00 94.94 92 PHE A O 1
ATOM 735 N N . LYS A 1 93 ? -0.857 10.744 -1.273 1.00 95.94 93 LYS A N 1
ATOM 736 C CA . LYS A 1 93 ? -0.390 10.015 -0.083 1.00 95.94 93 LYS A CA 1
ATOM 737 C C . LYS A 1 93 ? -0.469 8.492 -0.244 1.00 95.94 93 LYS A C 1
ATOM 739 O O . LYS A 1 93 ? -0.701 7.788 0.733 1.00 95.94 93 LYS A O 1
ATOM 744 N N . ASP A 1 94 ? -0.297 7.983 -1.457 1.00 96.50 94 ASP A N 1
ATOM 745 C CA . ASP A 1 94 ? -0.173 6.561 -1.779 1.00 96.50 94 ASP A CA 1
ATOM 746 C C . ASP A 1 94 ? 1.312 6.181 -1.855 1.00 96.50 94 ASP A C 1
ATOM 748 O O . ASP A 1 94 ? 1.951 6.168 -2.910 1.00 96.50 94 ASP A O 1
ATOM 752 N N . TYR A 1 95 ? 1.897 5.915 -0.692 1.00 97.62 95 TYR A N 1
ATOM 753 C CA . TYR A 1 95 ? 3.327 5.668 -0.570 1.00 97.62 95 TYR A CA 1
ATOM 754 C C . TYR A 1 95 ? 3.717 4.244 -0.976 1.00 97.62 95 TYR A C 1
ATOM 756 O O . TYR A 1 95 ? 4.865 4.014 -1.355 1.00 97.62 95 TYR A O 1
ATOM 764 N N . VAL A 1 96 ? 2.772 3.301 -0.974 1.00 97.38 96 VAL A N 1
ATOM 765 C CA . VAL A 1 96 ? 2.995 1.940 -1.485 1.00 97.38 96 VAL A CA 1
ATOM 766 C C . VAL A 1 96 ? 3.151 1.958 -3.005 1.00 97.38 96 VAL A C 1
ATOM 768 O O . VAL A 1 96 ? 4.126 1.405 -3.521 1.00 97.38 96 VAL A O 1
ATOM 771 N N . SER A 1 97 ? 2.267 2.655 -3.729 1.00 97.94 97 SER A N 1
ATOM 772 C CA . SER A 1 97 ? 2.438 2.840 -5.176 1.00 97.94 97 SER A CA 1
ATOM 773 C C . SER A 1 97 ? 3.695 3.651 -5.492 1.00 97.94 97 SER A C 1
ATOM 775 O O . SER A 1 97 ? 4.453 3.286 -6.391 1.00 97.94 97 SER A O 1
ATOM 777 N N . MET A 1 98 ? 3.971 4.709 -4.717 1.00 98.38 98 MET A N 1
ATOM 778 C CA . MET A 1 98 ? 5.211 5.486 -4.830 1.00 98.38 98 MET A CA 1
ATOM 779 C C . MET A 1 98 ? 6.449 4.588 -4.733 1.00 98.38 98 MET A C 1
ATOM 781 O O . MET A 1 98 ? 7.309 4.657 -5.614 1.00 98.38 98 MET A O 1
ATOM 785 N N . LYS A 1 99 ? 6.507 3.711 -3.717 1.00 98.50 99 LYS A N 1
ATOM 786 C CA . LYS A 1 99 ? 7.591 2.738 -3.543 1.00 98.50 99 LYS A CA 1
ATOM 787 C C . LYS A 1 99 ? 7.757 1.878 -4.790 1.00 98.50 99 LYS A C 1
ATOM 789 O O . LYS A 1 99 ? 8.860 1.797 -5.315 1.00 98.50 99 LYS A O 1
ATOM 794 N N . SER A 1 100 ? 6.670 1.287 -5.289 1.00 98.50 100 SER A N 1
ATOM 795 C CA . SER A 1 100 ? 6.709 0.424 -6.476 1.00 98.50 100 SER A CA 1
ATOM 796 C C . SER A 1 100 ? 7.262 1.151 -7.710 1.00 98.50 100 SER A C 1
ATOM 798 O O . SER A 1 100 ? 8.115 0.609 -8.417 1.00 98.50 100 SER A O 1
ATOM 800 N N . TYR A 1 101 ? 6.846 2.400 -7.947 1.00 98.62 101 TYR A N 1
ATOM 801 C CA . TYR A 1 101 ? 7.377 3.199 -9.054 1.00 98.62 101 TYR A CA 1
ATOM 802 C C . TYR A 1 101 ? 8.855 3.559 -8.873 1.00 98.62 101 TYR A C 1
ATOM 804 O O . TYR A 1 101 ? 9.599 3.524 -9.851 1.00 98.62 101 TYR A O 1
ATOM 812 N N . CYS A 1 102 ? 9.286 3.887 -7.652 1.00 98.62 102 CYS A N 1
ATOM 813 C CA . CYS A 1 102 ? 10.687 4.172 -7.344 1.00 98.62 102 CYS A CA 1
ATOM 814 C C . CYS A 1 102 ? 11.574 2.934 -7.516 1.00 98.62 102 CYS A C 1
ATOM 816 O O . CYS A 1 102 ? 12.606 3.042 -8.170 1.00 98.62 102 CYS A O 1
ATOM 818 N N . ASP A 1 103 ? 11.159 1.775 -6.999 1.00 98.44 103 ASP A N 1
ATOM 819 C CA . ASP A 1 103 ? 11.888 0.510 -7.159 1.00 98.44 103 ASP A CA 1
ATOM 820 C C . ASP A 1 103 ? 12.048 0.166 -8.647 1.00 98.44 103 ASP A C 1
ATOM 822 O O . ASP A 1 103 ? 13.152 -0.098 -9.108 1.00 98.44 103 ASP A O 1
ATOM 826 N N . THR A 1 104 ? 10.968 0.283 -9.429 1.00 98.12 104 THR A N 1
ATOM 827 C CA . THR A 1 104 ? 11.012 0.034 -10.880 1.00 98.12 104 THR A CA 1
ATOM 828 C C . THR A 1 104 ? 11.935 1.025 -11.601 1.00 98.12 104 THR A C 1
ATOM 830 O O . THR A 1 104 ? 12.661 0.650 -12.517 1.00 98.12 104 THR A O 1
ATOM 833 N N . ALA A 1 105 ? 11.933 2.302 -11.202 1.00 97.50 105 ALA A N 1
ATOM 834 C CA . ALA A 1 105 ? 12.812 3.311 -11.793 1.00 97.50 105 ALA A CA 1
ATOM 835 C C . ALA A 1 105 ? 14.292 3.039 -11.476 1.00 97.50 105 ALA A C 1
ATOM 837 O O . ALA A 1 105 ? 15.148 3.257 -12.333 1.00 97.50 105 ALA A O 1
ATOM 838 N N . ILE A 1 106 ? 14.587 2.545 -10.269 1.00 97.75 106 ILE A N 1
ATOM 839 C CA . ILE A 1 106 ? 15.931 2.109 -9.874 1.00 97.75 106 ILE A CA 1
ATOM 840 C C . ILE A 1 106 ? 16.364 0.913 -10.726 1.00 97.75 106 ILE A C 1
ATOM 842 O O . ILE A 1 106 ? 17.445 0.970 -11.300 1.00 97.75 106 ILE A O 1
ATOM 846 N N . SER A 1 107 ? 15.509 -0.100 -10.910 1.00 96.75 107 SER A N 1
ATOM 847 C CA . SER A 1 107 ? 15.830 -1.253 -11.765 1.00 96.75 107 SER A CA 1
ATOM 848 C C . SER A 1 107 ? 16.158 -0.847 -13.206 1.00 96.75 107 SER A C 1
ATOM 850 O O . SER A 1 107 ? 17.144 -1.324 -13.750 1.00 96.75 107 SER A O 1
ATOM 852 N N . ILE A 1 108 ? 15.425 0.107 -13.802 1.00 95.00 108 ILE A N 1
ATOM 853 C CA . ILE A 1 108 ? 15.761 0.640 -15.141 1.00 95.00 108 ILE A CA 1
ATOM 854 C C . ILE A 1 108 ? 17.166 1.267 -15.166 1.00 95.00 108 ILE A C 1
ATOM 856 O O . ILE A 1 108 ? 17.887 1.136 -16.153 1.00 95.00 108 ILE A O 1
ATOM 860 N N . SER A 1 109 ? 17.562 1.968 -14.102 1.00 93.31 109 SER A N 1
ATOM 861 C CA . SER A 1 109 ? 18.907 2.549 -13.986 1.00 93.31 109 SER A CA 1
ATOM 862 C C . SER A 1 109 ? 19.986 1.471 -13.878 1.00 93.31 109 SER A C 1
ATOM 864 O O . SER A 1 109 ? 20.977 1.515 -14.609 1.00 93.31 109 SER A O 1
ATOM 866 N N . GLU A 1 110 ? 19.760 0.470 -13.027 1.00 92.81 110 GLU A N 1
ATOM 867 C CA . GLU A 1 110 ? 20.684 -0.644 -12.793 1.00 92.81 110 GLU A CA 1
ATOM 868 C C . GLU A 1 110 ? 20.852 -1.538 -14.037 1.00 92.81 110 GLU A C 1
ATOM 870 O O . GLU A 1 110 ? 21.965 -1.965 -14.342 1.00 92.81 110 GLU A O 1
ATOM 875 N N . GLU A 1 111 ? 19.778 -1.772 -14.798 1.00 93.12 111 GLU A N 1
ATOM 876 C CA . GLU A 1 111 ? 19.795 -2.537 -16.055 1.00 93.12 111 GLU A CA 1
ATOM 877 C C . GLU A 1 111 ? 20.470 -1.773 -17.209 1.00 93.12 111 GLU A C 1
ATOM 879 O O . GLU A 1 111 ? 21.003 -2.383 -18.141 1.00 93.12 111 GLU A O 1
ATOM 884 N N . HIS A 1 112 ? 20.509 -0.437 -17.145 1.00 87.94 112 HIS A N 1
ATOM 885 C CA . HIS A 1 112 ? 21.054 0.422 -18.200 1.00 87.94 112 HIS A CA 1
ATOM 886 C C . HIS A 1 112 ? 22.119 1.413 -17.688 1.00 87.94 112 HIS A C 1
ATOM 888 O O . HIS A 1 112 ? 21.992 2.621 -17.919 1.00 87.94 112 HIS A O 1
ATOM 894 N N . PRO A 1 113 ? 23.250 0.941 -17.121 1.00 84.94 113 PRO A N 1
ATOM 895 C CA . PRO A 1 113 ? 24.239 1.785 -16.430 1.00 84.94 113 PRO A CA 1
ATOM 896 C C . PRO A 1 113 ? 24.967 2.787 -17.342 1.00 84.94 113 PRO A C 1
ATOM 898 O O . PRO A 1 113 ? 25.611 3.723 -16.875 1.00 84.94 113 PRO A O 1
ATOM 901 N N . LYS A 1 114 ? 24.889 2.603 -18.667 1.00 83.38 114 LYS A N 1
ATOM 902 C CA . LYS A 1 114 ? 25.442 3.535 -19.667 1.00 83.38 114 LYS A CA 1
ATOM 903 C C . LYS A 1 114 ? 24.518 4.729 -19.947 1.00 83.38 114 LYS A C 1
ATOM 905 O O . LYS A 1 114 ? 24.924 5.656 -20.649 1.00 83.38 114 LYS A O 1
ATOM 910 N N . THR A 1 115 ? 23.286 4.705 -19.439 1.00 85.31 115 THR A N 1
ATOM 911 C CA . THR A 1 115 ? 22.343 5.823 -19.512 1.00 85.31 115 THR A CA 1
ATOM 912 C C . THR A 1 115 ? 22.482 6.658 -18.246 1.00 85.31 115 THR A C 1
ATOM 914 O O . THR A 1 115 ? 22.359 6.142 -17.143 1.00 85.31 115 THR A O 1
ATOM 917 N N . ALA A 1 116 ? 22.711 7.963 -18.386 1.00 86.31 116 ALA A N 1
ATOM 918 C CA . ALA A 1 116 ? 22.807 8.871 -17.245 1.00 86.31 116 ALA A CA 1
ATOM 919 C C . ALA A 1 116 ? 21.413 9.155 -16.643 1.00 86.31 116 ALA A C 1
ATOM 921 O O . ALA A 1 116 ? 20.803 10.188 -16.926 1.00 86.31 116 ALA A O 1
ATOM 922 N N . LEU A 1 117 ? 20.894 8.220 -15.843 1.00 92.31 117 LEU A N 1
ATOM 923 C CA . LEU A 1 117 ? 19.634 8.350 -15.107 1.00 92.31 117 LEU A CA 1
ATOM 924 C C . LEU A 1 117 ? 19.903 8.796 -13.663 1.00 92.31 117 LEU A C 1
ATOM 926 O O . LEU A 1 117 ? 20.869 8.376 -13.032 1.00 92.31 117 LEU A O 1
ATOM 930 N N . ASN A 1 118 ? 19.052 9.672 -13.121 1.00 92.69 118 ASN A N 1
ATOM 931 C CA . ASN A 1 118 ? 19.205 10.178 -11.754 1.00 92.69 118 ASN A CA 1
ATOM 932 C C . ASN A 1 118 ? 18.619 9.196 -10.729 1.00 92.69 118 ASN A C 1
ATOM 934 O O . ASN A 1 118 ? 17.575 9.458 -10.134 1.00 92.69 118 ASN A O 1
ATOM 938 N N . GLU A 1 119 ? 19.294 8.070 -10.528 1.00 93.50 119 GLU A N 1
ATOM 939 C CA . GLU A 1 119 ? 18.908 7.014 -9.584 1.00 93.50 119 GLU A CA 1
ATOM 940 C C . GLU A 1 119 ? 18.890 7.470 -8.118 1.00 93.50 119 GLU A C 1
ATOM 942 O O . GLU A 1 119 ? 18.108 6.977 -7.303 1.00 93.50 119 GLU A O 1
ATOM 947 N N . THR A 1 120 ? 19.712 8.464 -7.773 1.00 95.62 120 THR A N 1
ATOM 948 C CA . THR A 1 120 ? 19.759 9.029 -6.421 1.00 95.62 120 THR A CA 1
ATOM 949 C C . THR A 1 120 ? 18.395 9.568 -6.000 1.00 95.62 120 THR A C 1
ATOM 951 O O . THR A 1 120 ? 17.997 9.401 -4.851 1.00 95.62 120 THR A O 1
ATOM 954 N N . TYR A 1 121 ? 17.638 10.162 -6.926 1.00 95.69 121 TYR A N 1
ATOM 955 C CA . TYR A 1 121 ? 16.338 10.755 -6.623 1.00 95.69 121 TYR A CA 1
ATOM 956 C C . TYR A 1 121 ? 15.285 9.749 -6.106 1.00 95.69 121 TYR A C 1
ATOM 958 O O . TYR A 1 121 ? 14.786 9.967 -4.998 1.00 95.69 121 TYR A O 1
ATOM 966 N N . PRO A 1 122 ? 14.936 8.648 -6.811 1.00 97.88 122 PRO A N 1
ATOM 967 C CA . PRO A 1 122 ? 14.021 7.641 -6.270 1.00 97.88 122 PRO A CA 1
ATOM 968 C C . PRO A 1 122 ? 14.541 7.012 -4.971 1.00 97.88 122 PRO A C 1
ATOM 970 O O . PRO A 1 122 ? 13.751 6.826 -4.046 1.00 97.88 122 PRO A O 1
ATOM 973 N N . ARG A 1 123 ? 15.856 6.770 -4.836 1.00 98.19 123 ARG A N 1
ATOM 974 C CA . ARG A 1 123 ? 16.437 6.274 -3.574 1.00 98.19 123 ARG A CA 1
ATOM 975 C C . ARG A 1 123 ? 16.206 7.247 -2.415 1.00 98.19 123 ARG A C 1
ATOM 977 O O . ARG A 1 123 ? 15.804 6.823 -1.334 1.00 98.19 123 ARG A O 1
ATOM 984 N N . SER A 1 124 ? 16.389 8.551 -2.636 1.00 97.88 124 SER A N 1
ATOM 985 C CA . SER A 1 124 ? 16.089 9.573 -1.628 1.00 97.88 124 SER A CA 1
ATOM 986 C C . SER A 1 124 ? 14.611 9.573 -1.232 1.00 97.88 124 SER A C 1
ATOM 988 O O . SER A 1 124 ? 14.318 9.675 -0.046 1.00 97.88 124 SER A O 1
ATOM 990 N N . LEU A 1 125 ? 13.678 9.406 -2.178 1.00 97.56 125 LEU A N 1
ATOM 991 C CA . LEU A 1 125 ? 12.245 9.328 -1.860 1.00 97.56 125 LEU A CA 1
ATOM 992 C C . LEU A 1 125 ? 11.911 8.117 -0.977 1.00 97.56 125 LEU A C 1
ATOM 994 O O . LEU A 1 125 ? 11.164 8.262 -0.011 1.00 97.56 125 LEU A O 1
ATOM 998 N N . LEU A 1 126 ? 12.490 6.947 -1.264 1.00 98.00 126 LEU A N 1
ATOM 999 C CA . LEU A 1 126 ? 12.304 5.741 -0.447 1.00 98.00 126 LEU A CA 1
ATOM 1000 C C . LEU A 1 126 ? 12.813 5.923 0.990 1.00 98.00 126 LEU A C 1
ATOM 1002 O O . LEU A 1 126 ? 12.211 5.402 1.926 1.00 98.00 126 LEU A O 1
ATOM 1006 N N . ILE A 1 127 ? 13.903 6.674 1.171 1.00 96.94 127 ILE A N 1
ATOM 1007 C CA . ILE A 1 127 ? 14.447 7.002 2.494 1.00 96.94 127 ILE A CA 1
ATOM 1008 C C . ILE A 1 127 ? 13.542 8.005 3.216 1.00 96.94 127 ILE A C 1
ATOM 1010 O O . ILE A 1 127 ? 13.186 7.777 4.371 1.00 96.94 127 ILE A O 1
ATOM 1014 N N . ILE A 1 128 ? 13.154 9.091 2.538 1.00 95.62 128 ILE A N 1
ATOM 1015 C CA . ILE A 1 128 ? 12.328 10.167 3.106 1.00 95.62 128 ILE A CA 1
ATOM 1016 C C . ILE A 1 128 ? 10.984 9.625 3.602 1.00 95.62 128 ILE A C 1
ATOM 1018 O O . ILE A 1 128 ? 10.560 9.977 4.697 1.00 95.62 128 ILE A O 1
ATOM 1022 N N . TYR A 1 129 ? 10.341 8.749 2.826 1.00 96.12 129 TYR A N 1
ATOM 1023 C CA . TYR A 1 129 ? 9.003 8.225 3.118 1.00 96.12 129 TYR A CA 1
ATOM 1024 C C . TYR A 1 129 ? 9.011 6.803 3.695 1.00 96.12 129 TYR A C 1
ATOM 1026 O O . TYR A 1 129 ? 8.017 6.080 3.602 1.00 96.12 129 TYR A O 1
ATOM 1034 N N . LYS A 1 130 ? 10.131 6.358 4.278 1.00 95.69 130 LYS A N 1
ATOM 1035 C CA . LYS A 1 130 ? 10.281 4.989 4.797 1.00 95.69 130 LYS A CA 1
ATOM 1036 C C . LYS A 1 130 ? 9.191 4.620 5.813 1.00 95.69 130 LYS A C 1
ATOM 1038 O O . LYS A 1 130 ? 8.667 3.506 5.765 1.00 95.69 130 LYS A O 1
ATOM 1043 N N . ASN A 1 131 ? 8.846 5.535 6.718 1.00 95.12 131 ASN A N 1
ATOM 1044 C CA . ASN A 1 131 ? 7.856 5.277 7.767 1.00 95.12 131 ASN A CA 1
ATOM 1045 C C . ASN A 1 131 ? 6.434 5.245 7.198 1.00 95.12 131 ASN A C 1
ATOM 1047 O O . ASN A 1 131 ? 5.655 4.365 7.552 1.00 95.12 131 ASN A O 1
ATOM 1051 N N . GLU A 1 132 ? 6.111 6.150 6.275 1.00 96.25 132 GLU A N 1
ATOM 1052 C CA . GLU A 1 132 ? 4.851 6.172 5.535 1.00 96.25 132 GLU A CA 1
ATOM 1053 C C . GLU A 1 132 ? 4.618 4.880 4.751 1.00 96.25 132 GLU A C 1
ATOM 1055 O O . GLU A 1 132 ? 3.535 4.294 4.815 1.00 96.25 132 GLU A O 1
ATOM 1060 N N . ILE A 1 133 ? 5.653 4.427 4.038 1.00 96.69 133 ILE A N 1
ATOM 1061 C CA . ILE A 1 133 ? 5.666 3.154 3.320 1.00 96.69 133 ILE A CA 1
ATOM 1062 C C . ILE A 1 133 ? 5.392 2.013 4.299 1.00 96.69 133 ILE A C 1
ATOM 1064 O O . ILE A 1 133 ? 4.477 1.221 4.079 1.00 96.69 133 ILE A O 1
ATOM 1068 N N . HIS A 1 134 ? 6.172 1.926 5.382 1.00 96.19 134 HIS A N 1
ATOM 1069 C CA . HIS A 1 134 ? 6.053 0.831 6.343 1.00 96.19 134 HIS A CA 1
ATOM 1070 C C . HIS A 1 134 ? 4.668 0.797 6.989 1.00 96.19 134 HIS A C 1
ATOM 1072 O O . HIS A 1 134 ? 4.045 -0.258 7.066 1.00 96.19 134 HIS A O 1
ATOM 1078 N N . TYR A 1 135 ? 4.145 1.960 7.375 1.00 97.50 135 TYR A N 1
ATOM 1079 C CA . TYR A 1 135 ? 2.803 2.091 7.918 1.00 97.50 135 TYR A CA 1
ATOM 1080 C C . TYR A 1 135 ? 1.734 1.566 6.960 1.00 97.50 135 TYR A C 1
ATOM 1082 O O . TYR A 1 135 ? 0.897 0.757 7.354 1.00 97.50 135 TYR A O 1
ATOM 1090 N N . GLN A 1 136 ? 1.754 2.001 5.698 1.00 97.19 136 GLN A N 1
ATOM 1091 C CA . GLN A 1 136 ? 0.753 1.564 4.728 1.00 97.19 136 GLN A CA 1
ATOM 1092 C C . GLN A 1 136 ? 0.860 0.073 4.405 1.00 97.19 136 GLN A C 1
ATOM 1094 O O . GLN A 1 136 ? -0.176 -0.574 4.260 1.00 97.19 136 GLN A O 1
ATOM 1099 N N . LEU A 1 137 ? 2.072 -0.488 4.356 1.00 97.75 137 LEU A N 1
ATOM 1100 C CA . LEU A 1 137 ? 2.269 -1.932 4.208 1.00 97.75 137 LEU A CA 1
ATOM 1101 C C . LEU A 1 137 ? 1.669 -2.703 5.390 1.00 97.75 137 LEU A C 1
ATOM 1103 O O . LEU A 1 137 ? 0.877 -3.612 5.165 1.00 97.75 137 LEU A O 1
ATOM 1107 N N . LEU A 1 138 ? 1.928 -2.283 6.633 1.00 97.62 138 LEU A N 1
ATOM 1108 C CA . LEU A 1 138 ? 1.319 -2.899 7.820 1.00 97.62 138 LEU A CA 1
ATOM 1109 C C . LEU A 1 138 ? -0.218 -2.829 7.791 1.00 97.62 138 LEU A C 1
ATOM 1111 O O . LEU A 1 138 ? -0.895 -3.791 8.154 1.00 97.62 138 LEU A O 1
ATOM 1115 N N . VAL A 1 139 ? -0.787 -1.704 7.341 1.00 97.38 139 VAL A N 1
ATOM 1116 C CA . VAL A 1 139 ? -2.242 -1.556 7.163 1.00 97.38 139 VAL A CA 1
ATOM 1117 C C . VAL A 1 139 ? -2.764 -2.540 6.111 1.00 97.38 139 VAL A C 1
ATOM 1119 O O . VAL A 1 139 ? -3.793 -3.177 6.339 1.00 97.38 139 VAL A O 1
ATOM 1122 N N . LEU A 1 140 ? -2.089 -2.671 4.965 1.00 96.88 140 LEU A N 1
ATOM 1123 C CA . LEU A 1 140 ? -2.480 -3.601 3.899 1.00 96.88 140 LEU A CA 1
ATOM 1124 C C . LEU A 1 140 ? -2.398 -5.060 4.360 1.00 96.88 140 LEU A C 1
ATOM 1126 O O . LEU A 1 140 ? -3.372 -5.792 4.192 1.00 96.88 140 LEU A O 1
ATOM 1130 N N . GLU A 1 141 ? -1.303 -5.454 5.007 1.00 97.25 141 GLU A N 1
ATOM 1131 C CA . GLU A 1 141 ? -1.127 -6.804 5.552 1.00 97.25 141 GLU A CA 1
ATOM 1132 C C . GLU A 1 141 ? -2.171 -7.108 6.637 1.00 97.25 141 GLU A C 1
ATOM 1134 O O . GLU A 1 141 ? -2.789 -8.172 6.630 1.00 97.25 141 GLU A O 1
ATOM 1139 N N . SER A 1 142 ? -2.455 -6.157 7.538 1.00 97.38 142 SER A N 1
ATOM 1140 C CA . SER A 1 142 ? -3.503 -6.315 8.560 1.00 97.38 142 SER A CA 1
ATOM 1141 C C . SER A 1 142 ? -4.872 -6.583 7.922 1.00 97.38 142 SER A C 1
ATOM 1143 O O . SER A 1 142 ? -5.606 -7.472 8.367 1.00 97.38 142 SER A O 1
ATOM 1145 N N . LYS A 1 143 ? -5.210 -5.869 6.838 1.00 96.25 143 LYS A N 1
ATOM 1146 C CA . LYS A 1 143 ? -6.442 -6.099 6.064 1.00 96.25 143 LYS A CA 1
ATOM 1147 C C . LYS A 1 143 ? -6.436 -7.440 5.334 1.00 96.25 143 LYS A C 1
ATOM 1149 O O . LYS A 1 143 ? -7.488 -8.061 5.208 1.00 96.25 143 LYS A O 1
ATOM 1154 N N . GLU A 1 144 ? -5.293 -7.893 4.838 1.00 96.56 144 GLU A N 1
ATOM 1155 C CA . GLU A 1 144 ? -5.178 -9.194 4.179 1.00 96.56 144 GLU A CA 1
ATOM 1156 C C . GLU A 1 144 ? -5.406 -10.343 5.166 1.00 96.56 144 GLU A C 1
ATOM 1158 O O . GLU A 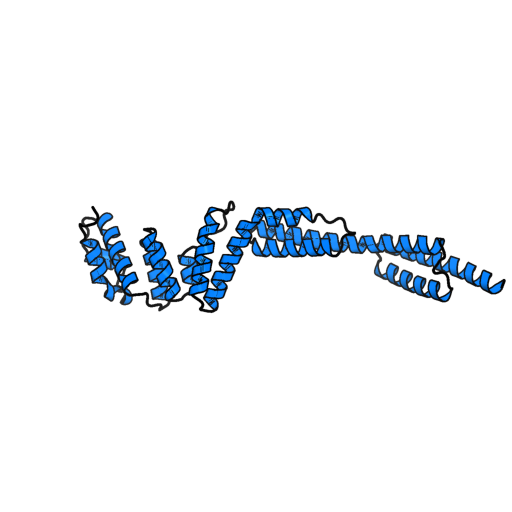1 144 ? -6.272 -11.189 4.937 1.00 96.56 144 GLU A O 1
ATOM 1163 N N . TYR A 1 145 ? -4.729 -10.330 6.316 1.00 96.25 145 TYR A N 1
ATOM 1164 C CA . TYR A 1 145 ? -4.948 -11.332 7.363 1.00 96.25 145 TYR A CA 1
ATOM 1165 C C . TYR A 1 145 ? -6.374 -11.308 7.914 1.00 96.25 145 TYR A C 1
ATOM 1167 O O . TYR A 1 145 ? -6.949 -12.359 8.196 1.00 96.25 145 TYR A O 1
ATOM 1175 N N . SER A 1 146 ? -6.979 -10.121 7.975 1.00 93.75 146 SER A N 1
ATOM 1176 C CA . SER A 1 146 ? -8.394 -9.955 8.299 1.00 93.75 146 SER A CA 1
ATOM 1177 C C . SER A 1 146 ? -9.308 -10.693 7.309 1.00 93.75 146 SER A C 1
ATOM 1179 O O . SER A 1 146 ? -10.176 -11.460 7.726 1.00 93.75 146 SER A O 1
ATOM 1181 N N . LYS A 1 147 ? -9.076 -10.545 5.995 1.00 92.69 147 LYS A N 1
ATOM 1182 C CA . LYS A 1 147 ? -9.815 -11.286 4.951 1.00 92.69 147 LYS A CA 1
ATOM 1183 C C . LYS A 1 147 ? -9.602 -12.796 5.053 1.00 92.69 147 LYS A C 1
ATOM 1185 O O . LYS A 1 147 ? -10.542 -13.562 4.854 1.00 92.69 147 LYS A O 1
ATOM 1190 N N . ASN A 1 148 ? -8.393 -13.210 5.423 1.00 93.19 148 ASN A N 1
ATOM 1191 C CA . ASN A 1 148 ? -8.026 -14.612 5.618 1.00 93.19 148 ASN A CA 1
ATOM 1192 C C . ASN A 1 148 ? -8.511 -15.192 6.962 1.00 93.19 148 ASN A C 1
ATOM 1194 O O . ASN A 1 148 ? -8.183 -16.331 7.285 1.00 93.19 148 ASN A O 1
ATOM 1198 N N . LYS A 1 149 ? -9.312 -14.438 7.734 1.00 91.56 149 LYS A N 1
ATOM 1199 C CA . LYS A 1 149 ? -9.862 -14.821 9.047 1.00 91.56 149 LYS A CA 1
ATOM 1200 C C . LYS A 1 149 ? -8.798 -15.139 10.107 1.00 91.56 149 LYS A C 1
ATOM 1202 O O . LYS A 1 149 ? -9.104 -15.773 11.116 1.00 91.56 149 LYS A O 1
ATOM 1207 N N . ASP A 1 150 ? -7.570 -14.656 9.926 1.00 95.62 150 ASP A N 1
ATOM 1208 C CA . ASP A 1 150 ? -6.519 -14.724 10.940 1.00 95.62 150 ASP A CA 1
ATOM 1209 C C . ASP A 1 150 ? -6.569 -13.468 11.818 1.00 95.62 150 ASP A C 1
ATOM 1211 O O . ASP A 1 150 ? -5.780 -12.527 11.690 1.00 95.62 150 ASP A O 1
ATOM 1215 N N . SER A 1 151 ? -7.545 -13.453 12.730 1.00 95.19 151 SER A N 1
ATOM 1216 C CA . SER A 1 151 ? -7.757 -12.340 13.659 1.00 95.19 151 SER A CA 1
ATOM 1217 C C . SER A 1 151 ? -6.525 -12.059 14.526 1.00 95.19 151 SER A C 1
ATOM 1219 O O . SER A 1 151 ? -6.285 -10.910 14.890 1.00 95.19 151 SER A O 1
ATOM 1221 N N . LYS A 1 152 ? -5.727 -13.083 14.863 1.00 96.06 152 LYS A N 1
ATOM 1222 C CA . LYS A 1 152 ? -4.560 -12.921 15.738 1.00 96.06 152 LYS A CA 1
ATOM 1223 C C . LYS A 1 152 ? -3.476 -12.102 15.041 1.00 96.06 152 LYS A C 1
ATOM 1225 O O . LYS A 1 152 ? -3.072 -11.071 15.579 1.00 96.06 152 LYS A O 1
ATOM 1230 N N . ARG A 1 153 ? -3.066 -12.509 13.834 1.00 96.81 153 ARG A N 1
ATOM 1231 C CA . ARG A 1 153 ? -2.064 -11.764 13.053 1.00 96.81 153 ARG A CA 1
ATOM 1232 C C . ARG A 1 153 ? -2.568 -10.383 12.655 1.00 96.81 153 ARG A C 1
ATOM 1234 O O . ARG A 1 153 ? -1.820 -9.413 12.738 1.00 96.81 153 ARG A O 1
ATOM 1241 N N . ALA A 1 154 ? -3.849 -10.264 12.301 1.00 97.44 154 ALA A N 1
ATOM 1242 C CA . ALA A 1 154 ? -4.452 -8.974 11.980 1.00 97.44 154 ALA A CA 1
ATOM 1243 C C . ALA A 1 154 ? -4.348 -7.971 13.146 1.00 97.44 154 ALA A C 1
ATOM 1245 O O . ALA A 1 154 ? -4.004 -6.808 12.918 1.00 97.44 154 ALA A O 1
ATOM 1246 N N . ILE A 1 155 ? -4.595 -8.420 14.387 1.00 97.62 155 ILE A N 1
ATOM 1247 C CA . ILE A 1 155 ? -4.457 -7.607 15.608 1.00 97.62 155 ILE A CA 1
ATOM 1248 C C . ILE A 1 155 ? -2.991 -7.247 15.877 1.00 97.62 155 ILE A C 1
ATOM 1250 O O . ILE A 1 155 ? -2.706 -6.104 16.233 1.00 97.62 155 ILE A O 1
ATOM 1254 N N . GLU A 1 156 ? -2.064 -8.196 15.729 1.00 97.62 156 GLU A N 1
ATOM 1255 C CA . GLU A 1 156 ? -0.624 -7.952 15.911 1.00 97.62 156 GLU A CA 1
ATOM 1256 C C . GLU A 1 156 ? -0.116 -6.868 14.948 1.00 97.62 156 GLU A C 1
ATOM 1258 O O . GLU A 1 156 ? 0.518 -5.904 15.381 1.00 97.62 156 GLU A O 1
ATOM 1263 N N . LEU A 1 157 ? -0.483 -6.962 13.669 1.00 97.88 157 LEU A N 1
ATOM 1264 C CA . LEU A 1 157 ? -0.144 -5.958 12.661 1.00 97.88 157 LEU A CA 1
ATOM 1265 C C . LEU A 1 157 ? -0.820 -4.615 12.938 1.00 97.88 157 LEU A C 1
ATOM 1267 O O . LEU A 1 157 ? -0.169 -3.579 12.844 1.00 97.88 157 LEU A O 1
ATOM 1271 N N . TYR A 1 158 ? -2.092 -4.605 13.347 1.00 97.44 158 TYR A N 1
ATOM 1272 C CA . TYR A 1 158 ? -2.773 -3.364 13.718 1.00 97.44 158 TYR A CA 1
ATOM 1273 C C . TYR A 1 158 ? -2.051 -2.645 14.870 1.00 97.44 158 TYR A C 1
ATOM 1275 O O . TYR A 1 158 ? -1.796 -1.446 14.775 1.00 97.44 158 TYR A O 1
ATOM 1283 N N . LYS A 1 159 ? -1.623 -3.362 15.916 1.00 96.19 159 LYS A N 1
ATOM 1284 C CA . LYS A 1 159 ? -0.810 -2.776 17.000 1.00 96.19 159 LYS A CA 1
ATOM 1285 C C . LYS A 1 159 ? 0.500 -2.186 16.480 1.00 96.19 159 LYS A C 1
ATOM 1287 O O . LYS A 1 159 ? 0.897 -1.106 16.907 1.00 96.19 159 LYS A O 1
ATOM 1292 N N . ALA A 1 160 ? 1.154 -2.862 15.535 1.00 96.25 160 ALA A N 1
ATOM 1293 C CA . ALA A 1 160 ? 2.345 -2.324 14.886 1.00 96.25 160 ALA A CA 1
ATOM 1294 C C . ALA A 1 160 ? 2.040 -1.020 14.123 1.00 96.25 160 ALA A C 1
ATOM 1296 O O . ALA A 1 160 ? 2.837 -0.083 14.192 1.00 96.25 160 ALA A O 1
ATOM 1297 N N . THR A 1 161 ? 0.869 -0.910 13.475 1.00 95.75 161 THR A N 1
ATOM 1298 C CA . THR A 1 161 ? 0.440 0.352 12.843 1.00 95.75 161 THR A CA 1
ATOM 1299 C C . THR A 1 161 ? 0.271 1.478 13.862 1.00 95.75 161 THR A C 1
ATOM 1301 O O . THR A 1 161 ? 0.668 2.604 13.575 1.00 95.75 161 THR A O 1
ATOM 1304 N N . GLU A 1 162 ? -0.274 1.197 15.052 1.00 92.94 162 GLU A N 1
ATOM 1305 C CA . GLU A 1 162 ? -0.434 2.203 16.111 1.00 92.94 162 GLU A CA 1
ATOM 1306 C C . GLU A 1 162 ? 0.921 2.700 16.618 1.00 92.94 162 GLU A C 1
ATOM 1308 O O . GLU A 1 162 ? 1.116 3.907 16.727 1.00 92.94 162 GLU A O 1
ATOM 1313 N N . ASN A 1 163 ? 1.872 1.788 16.832 1.00 92.62 163 ASN A N 1
ATOM 1314 C CA . ASN A 1 163 ? 3.203 2.121 17.340 1.00 92.62 163 ASN A CA 1
ATOM 1315 C C . ASN A 1 163 ? 4.006 3.022 16.393 1.00 92.62 163 ASN A C 1
ATOM 1317 O O . ASN A 1 163 ? 4.737 3.894 16.857 1.00 92.62 163 ASN A O 1
ATOM 1321 N N . ILE A 1 164 ? 3.904 2.815 15.075 1.00 92.75 164 ILE A N 1
ATOM 1322 C CA . ILE A 1 164 ? 4.649 3.643 14.119 1.00 92.75 164 ILE A CA 1
ATOM 1323 C C . ILE A 1 164 ? 3.919 4.939 13.763 1.00 92.75 164 ILE A C 1
ATOM 1325 O O . ILE A 1 164 ? 4.582 5.899 13.376 1.00 92.75 164 ILE A O 1
ATOM 1329 N N . TYR A 1 165 ? 2.590 5.010 13.901 1.00 92.00 165 TYR A N 1
ATOM 1330 C CA . TYR A 1 165 ? 1.808 6.152 13.417 1.00 92.00 165 TYR A CA 1
ATOM 1331 C C . TYR A 1 165 ? 2.292 7.497 13.977 1.00 92.00 165 TYR A C 1
ATOM 1333 O O . TYR A 1 165 ? 2.420 8.459 13.223 1.00 92.00 165 TYR A O 1
ATOM 1341 N N . ASP A 1 166 ? 2.636 7.552 15.264 1.00 86.88 166 ASP A N 1
ATOM 1342 C CA . ASP A 1 166 ? 3.077 8.791 15.921 1.00 86.88 166 ASP A CA 1
ATOM 1343 C C . ASP A 1 166 ? 4.455 9.281 15.429 1.00 86.88 166 ASP A C 1
ATOM 1345 O O . ASP A 1 166 ? 4.810 10.442 15.617 1.00 86.88 166 ASP A O 1
ATOM 1349 N N . SER A 1 167 ? 5.219 8.416 14.753 1.00 87.00 167 SER A N 1
ATOM 1350 C CA . SER A 1 167 ? 6.515 8.739 14.137 1.00 87.00 167 SER A CA 1
ATOM 1351 C C . SER A 1 167 ? 6.417 9.200 12.676 1.00 87.00 167 SER A C 1
ATOM 1353 O O . SER A 1 167 ? 7.444 9.458 12.043 1.00 87.00 167 SER A O 1
ATOM 1355 N N . ILE A 1 168 ? 5.206 9.270 12.114 1.00 90.25 168 ILE A N 1
ATOM 1356 C CA . ILE A 1 168 ? 4.981 9.648 10.717 1.00 90.25 168 ILE A CA 1
ATOM 1357 C C . ILE A 1 168 ? 4.831 11.175 10.627 1.00 90.25 168 ILE A C 1
ATOM 1359 O O . ILE A 1 168 ? 3.859 11.724 11.149 1.00 90.25 168 ILE A O 1
ATOM 1363 N N . PRO A 1 169 ? 5.750 11.888 9.949 1.00 79.94 169 PRO A N 1
ATOM 1364 C CA . PRO A 1 169 ? 5.690 13.346 9.839 1.00 79.94 169 PRO A CA 1
ATOM 1365 C C . PRO A 1 169 ? 4.571 13.830 8.905 1.00 79.94 169 PRO A C 1
ATOM 1367 O O . PRO A 1 169 ? 4.084 14.957 9.033 1.00 79.94 169 PRO A O 1
ATOM 1370 N N . SER A 1 170 ? 4.153 13.007 7.941 1.00 72.50 170 SER A N 1
ATOM 1371 C CA . SER A 1 170 ? 3.107 13.367 6.986 1.00 72.50 170 SER A CA 1
ATOM 1372 C C . SER A 1 170 ? 1.688 13.134 7.527 1.00 72.50 170 SER A C 1
ATOM 1374 O O . SER A 1 170 ? 1.411 12.227 8.307 1.00 72.50 170 SER A O 1
ATOM 1376 N N . LYS A 1 171 ? 0.727 13.948 7.064 1.00 78.56 171 LYS A N 1
ATOM 1377 C CA . LYS A 1 171 ? -0.701 13.852 7.434 1.00 78.56 171 LYS A CA 1
ATOM 1378 C C . LYS A 1 171 ? -1.410 12.676 6.737 1.00 78.56 171 LYS A C 1
ATOM 1380 O O . LYS A 1 171 ? -2.398 12.899 6.025 1.00 78.56 171 LYS A O 1
ATOM 1385 N N . ILE A 1 172 ? -0.895 11.452 6.850 1.00 87.69 172 ILE A N 1
ATOM 1386 C CA . ILE A 1 172 ? -1.609 10.244 6.406 1.00 87.69 172 ILE A CA 1
ATOM 1387 C C . ILE A 1 172 ? -2.858 10.055 7.271 1.00 87.69 172 ILE A C 1
ATOM 1389 O O . ILE A 1 172 ? -2.880 10.403 8.447 1.00 87.69 172 ILE A O 1
ATOM 1393 N N . SER A 1 173 ? -3.935 9.529 6.683 1.00 89.44 173 SER A N 1
ATOM 1394 C CA . SER A 1 173 ? -5.129 9.194 7.459 1.00 89.44 173 SER A CA 1
ATOM 1395 C C . SER A 1 173 ? -4.848 8.007 8.377 1.00 89.44 173 SER A C 1
ATOM 1397 O O . SER A 1 173 ? -4.506 6.928 7.894 1.00 89.44 173 SER A O 1
ATOM 1399 N N . LYS A 1 174 ? -5.077 8.179 9.682 1.00 92.25 174 LYS A N 1
ATOM 1400 C CA . LYS A 1 174 ? -5.008 7.079 10.646 1.00 92.25 174 LYS A CA 1
ATOM 1401 C C . LYS A 1 174 ? -5.960 5.941 10.259 1.00 92.25 174 LYS A C 1
ATOM 1403 O O . LYS A 1 174 ? -7.148 6.144 9.960 1.00 92.25 174 LYS A O 1
ATOM 1408 N N . TYR A 1 175 ? -5.433 4.729 10.312 1.00 95.12 175 TYR A N 1
ATOM 1409 C CA . TYR A 1 175 ? -6.169 3.480 10.376 1.00 95.12 175 TYR A CA 1
ATOM 1410 C C . TYR A 1 175 ? -6.653 3.299 11.813 1.00 95.12 175 TYR A C 1
ATOM 1412 O O . TYR A 1 175 ? -5.910 2.897 12.697 1.00 95.12 175 TYR A O 1
ATOM 1420 N N . THR A 1 176 ? -7.875 3.755 12.067 1.00 95.12 176 THR A N 1
ATOM 1421 C CA . THR A 1 176 ? -8.454 3.814 13.411 1.00 95.12 176 THR A CA 1
ATOM 1422 C C . THR A 1 176 ? -9.007 2.460 13.845 1.00 95.12 176 THR A C 1
ATOM 1424 O O . THR A 1 176 ? -9.341 1.631 12.997 1.00 95.12 176 THR A O 1
ATOM 1427 N N . LEU A 1 177 ? -9.225 2.284 15.154 1.00 95.94 177 LEU A N 1
ATOM 1428 C CA . LEU A 1 177 ? -9.886 1.098 15.714 1.00 95.94 177 LEU A CA 1
ATOM 1429 C C . LEU A 1 177 ? -11.216 0.785 15.014 1.00 95.94 177 LEU A C 1
ATOM 1431 O O . LEU A 1 177 ? -11.493 -0.368 14.713 1.00 95.94 177 LEU A O 1
ATOM 1435 N N . SER A 1 178 ? -12.021 1.809 14.709 1.00 95.38 178 SER A N 1
ATOM 1436 C CA . SER A 1 178 ? -13.302 1.640 14.008 1.00 95.38 178 SER A CA 1
ATOM 1437 C C . SER A 1 178 ? -13.122 1.145 12.566 1.00 95.38 178 SER A C 1
ATOM 1439 O O . SER A 1 178 ? -13.812 0.216 12.147 1.00 95.38 178 SER A O 1
ATOM 1441 N N . LYS A 1 179 ? -12.148 1.692 11.819 1.00 95.88 179 LYS A N 1
ATOM 1442 C CA . LYS A 1 179 ? -11.824 1.200 10.468 1.00 95.88 179 LYS A CA 1
ATOM 1443 C C . LYS A 1 179 ? -11.316 -0.241 10.512 1.00 95.88 179 LYS A C 1
ATOM 1445 O O . LYS A 1 179 ? -11.768 -1.050 9.714 1.00 95.88 179 LYS A O 1
ATOM 1450 N N . PHE A 1 180 ? -10.437 -0.566 11.458 1.00 97.31 180 PHE A N 1
ATOM 1451 C CA . PHE A 1 180 ? -9.920 -1.922 11.625 1.00 97.31 180 PHE A CA 1
ATOM 1452 C C . PHE A 1 180 ? -11.024 -2.925 11.978 1.00 97.31 180 PHE A C 1
ATOM 1454 O O . PHE A 1 180 ? -11.145 -3.959 11.327 1.00 97.31 180 PHE A O 1
ATOM 1461 N N . ALA A 1 181 ? -11.888 -2.584 12.937 1.00 96.25 181 ALA A N 1
ATOM 1462 C CA . ALA A 1 181 ? -13.030 -3.411 13.311 1.00 96.25 181 ALA A CA 1
ATOM 1463 C C . ALA A 1 181 ? -13.983 -3.655 12.131 1.00 96.25 181 ALA A C 1
ATOM 1465 O O . ALA A 1 181 ? -14.443 -4.777 11.930 1.00 96.25 181 ALA A O 1
ATOM 1466 N N . LYS A 1 182 ? -14.241 -2.617 11.324 1.00 94.94 182 LYS A N 1
ATOM 1467 C CA . LYS A 1 182 ? -15.065 -2.714 10.115 1.00 94.94 182 LYS A CA 1
ATOM 1468 C C . LYS A 1 182 ? -14.436 -3.606 9.046 1.00 94.94 182 LYS A C 1
ATOM 1470 O O . LYS A 1 182 ? -15.135 -4.438 8.479 1.00 94.94 182 LYS A O 1
ATOM 1475 N N . ASP A 1 183 ? -13.150 -3.416 8.763 1.00 93.50 183 ASP A N 1
ATOM 1476 C CA . ASP A 1 183 ? -12.448 -4.149 7.707 1.00 93.50 183 ASP A CA 1
ATOM 1477 C C . ASP A 1 183 ? -12.286 -5.635 8.067 1.00 93.50 183 ASP A C 1
ATOM 1479 O O . ASP A 1 183 ? -12.367 -6.486 7.182 1.00 93.50 183 ASP A O 1
ATOM 1483 N N . ALA A 1 184 ? -12.098 -5.955 9.353 1.00 94.62 184 ALA A N 1
ATOM 1484 C CA . ALA A 1 184 ? -11.951 -7.333 9.809 1.00 94.62 184 ALA A CA 1
ATOM 1485 C C . ALA A 1 184 ? -13.262 -8.076 10.024 1.00 94.62 184 ALA A C 1
ATOM 1487 O O . ALA A 1 184 ? -13.328 -9.274 9.752 1.00 94.62 184 ALA A O 1
ATOM 1488 N N . ASN A 1 185 ? -14.290 -7.377 10.508 1.00 93.44 185 ASN A N 1
ATOM 1489 C CA . ASN A 1 185 ? -15.627 -7.919 10.721 1.00 93.44 185 ASN A CA 1
ATOM 1490 C C . ASN A 1 185 ? -15.635 -9.298 11.422 1.00 93.44 185 ASN A C 1
ATOM 1492 O O . ASN A 1 185 ? -16.330 -10.229 11.007 1.00 93.44 185 ASN A O 1
ATOM 1496 N N . SER A 1 186 ? -14.827 -9.444 12.475 1.00 93.94 186 SER A N 1
ATOM 1497 C CA . SER A 1 186 ? -14.725 -10.678 13.254 1.00 93.94 186 SER A CA 1
ATOM 1498 C C . SER A 1 186 ? -14.938 -10.419 14.738 1.00 93.94 186 SER A C 1
ATOM 1500 O O . SER A 1 186 ? -14.575 -9.368 15.276 1.00 93.94 186 SER A O 1
ATOM 1502 N N . LYS A 1 187 ? -15.517 -11.402 15.428 1.00 93.44 187 LYS A N 1
ATOM 1503 C CA . LYS A 1 187 ? -15.800 -11.338 16.865 1.00 93.44 187 LYS A CA 1
ATOM 1504 C C . LYS A 1 187 ? -14.556 -11.023 17.696 1.00 93.44 187 LYS A C 1
ATOM 1506 O O . LYS A 1 187 ? -14.630 -10.220 18.631 1.00 93.44 187 LYS A O 1
ATOM 1511 N N . GLU A 1 188 ? -13.431 -11.658 17.384 1.00 94.06 188 GLU A N 1
ATOM 1512 C CA . GLU A 1 188 ? -12.165 -11.471 18.093 1.00 94.06 188 GLU A CA 1
ATOM 1513 C C . GLU A 1 188 ? -11.652 -10.040 17.919 1.00 94.06 188 GLU A C 1
ATOM 1515 O O . GLU A 1 188 ? -11.281 -9.403 18.907 1.00 94.06 188 GLU A O 1
ATOM 1520 N N . VAL A 1 189 ? -11.701 -9.503 16.693 1.00 95.75 189 VAL A N 1
ATOM 1521 C CA . VAL A 1 189 ? -11.256 -8.133 16.411 1.00 95.75 189 VAL A CA 1
ATOM 1522 C C . VAL A 1 189 ? -12.188 -7.107 17.049 1.00 95.75 189 VAL A C 1
ATOM 1524 O O . VAL A 1 189 ? -11.703 -6.199 17.720 1.00 95.75 189 VAL A O 1
ATOM 1527 N N . TYR A 1 190 ? -13.512 -7.271 16.953 1.00 96.31 190 TYR A N 1
ATOM 1528 C CA . TYR A 1 190 ? -14.452 -6.395 17.662 1.00 96.31 190 TYR A CA 1
ATOM 1529 C C . TYR A 1 190 ? -14.190 -6.389 19.169 1.00 96.31 190 TYR A C 1
ATOM 1531 O O . TYR A 1 190 ? -14.138 -5.326 19.787 1.00 96.31 190 TYR A O 1
ATOM 1539 N N . THR A 1 191 ? -13.977 -7.565 19.764 1.00 95.56 191 THR A N 1
ATOM 1540 C CA . THR A 1 191 ? -13.685 -7.679 21.198 1.00 95.56 191 THR A CA 1
ATOM 1541 C C . THR A 1 191 ? -12.397 -6.939 21.563 1.00 95.56 191 THR A C 1
ATOM 1543 O O . THR A 1 191 ? -12.403 -6.166 22.522 1.00 95.56 191 THR A O 1
ATOM 1546 N N . TYR A 1 192 ? -11.330 -7.120 20.778 1.00 96.00 192 TYR A N 1
ATOM 1547 C CA . TYR A 1 192 ? -10.070 -6.399 20.949 1.00 96.00 192 TYR A CA 1
ATOM 1548 C C . TYR A 1 192 ? -10.256 -4.880 20.843 1.00 96.00 192 TYR A C 1
ATOM 1550 O O . TYR A 1 192 ? -9.834 -4.142 21.732 1.00 96.00 192 TYR A O 1
ATOM 1558 N N . CYS A 1 193 ? -10.918 -4.404 19.788 1.00 97.25 193 CYS A N 1
ATOM 1559 C CA . CYS A 1 193 ? -11.075 -2.977 19.534 1.00 97.25 193 CYS A CA 1
ATOM 1560 C C . CYS A 1 193 ? -11.892 -2.275 20.624 1.00 97.25 193 CYS A C 1
ATOM 1562 O O . CYS A 1 193 ? -11.524 -1.184 21.058 1.00 97.25 193 CYS A O 1
ATOM 1564 N N . ILE A 1 194 ? -12.962 -2.913 21.111 1.00 97.62 194 ILE A N 1
ATOM 1565 C CA . ILE A 1 194 ? -13.769 -2.382 22.215 1.00 97.62 194 ILE A CA 1
ATOM 1566 C C . ILE A 1 194 ? -12.926 -2.307 23.491 1.00 97.62 194 ILE A C 1
ATOM 1568 O O . ILE A 1 194 ? -12.909 -1.268 24.143 1.00 97.62 194 ILE A O 1
ATOM 1572 N N . GLN A 1 195 ? -12.197 -3.371 23.841 1.00 96.88 195 GLN A N 1
ATOM 1573 C CA . GLN A 1 195 ? -11.332 -3.375 25.028 1.00 96.88 195 GLN A CA 1
ATOM 1574 C C . GLN A 1 195 ? -10.229 -2.314 24.940 1.00 96.88 195 GLN A C 1
ATOM 1576 O O . GLN A 1 195 ? -10.007 -1.591 25.908 1.00 96.88 195 GLN A O 1
ATOM 1581 N N . SER A 1 196 ? -9.585 -2.170 23.779 1.00 96.25 196 SER A N 1
ATOM 1582 C CA . SER A 1 196 ? -8.564 -1.143 23.547 1.00 96.25 196 SER A CA 1
ATOM 1583 C C . SER A 1 196 ? -9.124 0.268 23.775 1.00 96.25 196 SER A C 1
ATOM 1585 O O . SER A 1 196 ? -8.588 1.029 24.582 1.00 96.25 196 SER A O 1
ATOM 1587 N N . ALA A 1 197 ? -10.282 0.581 23.183 1.00 97.25 197 ALA A N 1
ATOM 1588 C CA . ALA A 1 197 ? -10.959 1.860 23.397 1.00 97.25 197 ALA A CA 1
ATOM 1589 C C . ALA A 1 197 ? -11.342 2.083 24.878 1.00 97.25 197 ALA A C 1
ATOM 1591 O O . ALA A 1 197 ? -11.144 3.171 25.422 1.00 97.25 197 ALA A O 1
ATOM 1592 N N . LEU A 1 198 ? -11.840 1.056 25.579 1.00 96.19 198 LEU A N 1
ATOM 1593 C CA . LEU A 1 198 ? -12.173 1.158 27.008 1.00 96.19 198 LEU A CA 1
ATOM 1594 C C . LEU A 1 198 ? -10.939 1.387 27.894 1.00 96.19 198 LEU A C 1
ATOM 1596 O O . LEU A 1 198 ? -11.060 2.096 28.901 1.00 96.19 198 LEU A O 1
ATOM 1600 N N . ASN A 1 199 ? -9.789 0.806 27.547 1.00 94.94 199 ASN A N 1
ATOM 1601 C CA . ASN A 1 199 ? -8.518 0.995 28.254 1.00 94.94 199 ASN A CA 1
ATOM 1602 C C . ASN A 1 199 ? -7.974 2.414 28.055 1.00 94.94 199 ASN A C 1
ATOM 1604 O O . ASN A 1 199 ? -7.517 3.037 29.012 1.00 94.94 199 ASN A O 1
ATOM 1608 N N . ASN A 1 200 ? -8.153 2.976 26.858 1.00 94.06 200 ASN A N 1
ATOM 1609 C CA . ASN A 1 200 ? -7.789 4.357 26.531 1.00 94.06 200 ASN A CA 1
ATOM 1610 C C . ASN A 1 200 ? -8.821 5.398 27.008 1.00 94.06 200 ASN A C 1
ATOM 1612 O O . ASN A 1 200 ? -8.717 6.578 26.685 1.00 94.06 200 ASN A O 1
ATOM 1616 N N . LYS A 1 201 ? -9.819 4.987 27.808 1.00 94.12 201 LYS A N 1
ATOM 1617 C CA . LYS A 1 201 ? -10.922 5.832 28.317 1.00 94.12 201 LYS A CA 1
ATOM 1618 C C . LYS A 1 201 ? -11.828 6.414 27.213 1.00 94.12 201 LYS A C 1
ATOM 1620 O O . LYS A 1 201 ? -12.663 7.280 27.480 1.00 94.12 201 LYS A O 1
ATOM 1625 N N . GLU A 1 202 ? -11.776 5.869 26.002 1.00 95.81 202 GLU A N 1
ATOM 1626 C CA . GLU A 1 202 ? -12.577 6.258 24.835 1.00 95.81 202 GLU A CA 1
ATOM 1627 C C . GLU A 1 202 ? -13.925 5.516 24.819 1.00 95.81 202 GLU A C 1
ATOM 1629 O O . GLU A 1 202 ? -14.252 4.737 23.926 1.00 95.81 202 GLU A O 1
ATOM 1634 N N . THR A 1 203 ? -14.740 5.740 25.853 1.00 95.12 203 THR A N 1
ATOM 1635 C CA . THR A 1 203 ? -15.963 4.943 26.090 1.00 95.12 203 THR A CA 1
ATOM 1636 C C . THR A 1 203 ? -17.015 5.062 24.974 1.00 95.12 203 THR A C 1
ATOM 1638 O O . THR A 1 203 ? -17.733 4.100 24.721 1.00 95.12 203 THR A O 1
ATOM 1641 N N . GLU A 1 204 ? -17.111 6.210 24.293 1.00 95.00 204 GLU A N 1
ATOM 1642 C CA . GLU A 1 204 ? -18.055 6.367 23.166 1.00 95.00 204 GLU A CA 1
ATOM 1643 C C . GLU A 1 204 ? -17.582 5.589 21.942 1.00 95.00 204 GLU A C 1
ATOM 1645 O O . GLU A 1 204 ? -18.373 4.867 21.351 1.00 95.00 204 GLU A O 1
ATOM 1650 N N . LEU A 1 205 ? -16.284 5.638 21.623 1.00 96.88 205 LEU A N 1
ATOM 1651 C CA . LEU A 1 205 ? -15.717 4.850 20.529 1.00 96.88 205 LEU A CA 1
ATOM 1652 C C . LEU A 1 205 ? -15.916 3.350 20.775 1.00 96.88 205 LEU A C 1
ATOM 1654 O O . LEU A 1 205 ? -16.316 2.615 19.877 1.00 96.88 205 LEU A O 1
ATOM 1658 N N . ALA A 1 206 ? -15.697 2.893 22.011 1.00 97.12 206 ALA A N 1
ATOM 1659 C CA . ALA A 1 206 ? -15.977 1.513 22.398 1.00 97.12 206 ALA A CA 1
ATOM 1660 C C . ALA A 1 206 ? -17.445 1.124 22.135 1.00 97.12 206 ALA A C 1
ATOM 1662 O O . ALA A 1 206 ? -17.723 0.014 21.679 1.00 97.12 206 ALA A O 1
ATOM 1663 N N . PHE A 1 207 ? -18.385 2.035 22.397 1.00 95.62 207 PHE A N 1
ATOM 1664 C CA . PHE A 1 207 ? -19.804 1.818 22.130 1.00 95.62 207 PHE A CA 1
ATOM 1665 C C . PHE A 1 207 ? -20.137 1.833 20.635 1.00 95.62 207 PHE A C 1
ATOM 1667 O O . PHE A 1 207 ? -20.868 0.960 20.179 1.00 95.62 207 PHE A O 1
ATOM 1674 N N . GLU A 1 208 ? -19.575 2.763 19.865 1.00 95.88 208 GLU A N 1
ATOM 1675 C CA . GLU A 1 208 ? -19.730 2.822 18.406 1.00 95.88 208 GLU A CA 1
ATOM 1676 C C . GLU A 1 208 ? -19.240 1.533 17.735 1.00 95.88 208 GLU A C 1
ATOM 1678 O O . GLU A 1 208 ? -19.926 0.967 16.886 1.00 95.88 208 GLU A O 1
ATOM 1683 N N . ILE A 1 209 ? -18.088 1.012 18.165 1.00 97.19 209 ILE A N 1
ATOM 1684 C CA . ILE A 1 209 ? -17.545 -0.256 17.660 1.00 97.19 209 ILE A CA 1
ATOM 1685 C C . ILE A 1 209 ? -18.440 -1.434 18.065 1.00 97.19 209 ILE A C 1
ATOM 1687 O O . ILE A 1 209 ? -18.632 -2.361 17.280 1.00 97.19 209 ILE A O 1
ATOM 1691 N N . TRP A 1 210 ? -19.027 -1.407 19.264 1.00 95.56 210 TRP A N 1
ATOM 1692 C CA . TRP A 1 210 ? -19.985 -2.433 19.670 1.00 95.56 210 TRP A CA 1
ATOM 1693 C C . TRP A 1 210 ? -21.291 -2.367 18.864 1.00 95.56 210 TRP A C 1
ATOM 1695 O O . TRP A 1 210 ? -21.800 -3.407 18.452 1.00 95.56 210 TRP A O 1
ATOM 1705 N N . LEU A 1 211 ? -21.820 -1.174 18.581 1.00 93.88 211 LEU A N 1
ATOM 1706 C CA . LEU A 1 211 ? -22.965 -1.012 17.680 1.00 93.88 211 LEU A CA 1
ATOM 1707 C C . LEU A 1 211 ? -22.668 -1.598 16.298 1.00 93.88 211 LEU A C 1
ATOM 1709 O O . LEU A 1 211 ? -23.486 -2.349 15.774 1.00 93.88 211 LEU A O 1
ATOM 1713 N N . LEU A 1 212 ? -21.476 -1.327 15.764 1.00 95.25 212 LEU A N 1
ATOM 1714 C CA . LEU A 1 212 ? -21.025 -1.895 14.498 1.00 95.25 212 LEU A CA 1
ATOM 1715 C C . LEU A 1 212 ? -20.944 -3.431 14.552 1.00 95.25 212 LEU A C 1
ATOM 1717 O O . LEU A 1 212 ? -21.340 -4.094 13.597 1.00 95.25 212 LEU A O 1
ATOM 1721 N N . ALA A 1 213 ? -20.465 -4.011 15.655 1.00 95.38 213 ALA A N 1
ATOM 1722 C CA . ALA A 1 213 ? -20.446 -5.463 15.838 1.00 95.38 213 ALA A CA 1
ATOM 1723 C C . ALA A 1 213 ? -21.867 -6.058 15.826 1.00 95.38 213 ALA A C 1
ATOM 1725 O O . ALA A 1 213 ? -22.110 -7.053 15.146 1.00 95.38 213 ALA A O 1
ATOM 1726 N N . ASP A 1 214 ? -22.809 -5.421 16.531 1.00 92.50 214 ASP A N 1
ATOM 1727 C CA . ASP A 1 214 ? -24.220 -5.829 16.591 1.00 92.50 214 ASP A CA 1
ATOM 1728 C C . ASP A 1 214 ? -24.885 -5.791 15.207 1.00 92.50 214 ASP A C 1
ATOM 1730 O O . ASP A 1 214 ? -25.555 -6.741 14.810 1.00 92.50 214 ASP A O 1
ATOM 1734 N N . GLU A 1 215 ? -24.640 -4.730 14.434 1.00 92.62 215 GLU A N 1
ATOM 1735 C CA . GLU A 1 215 ? -25.154 -4.568 13.065 1.00 92.62 215 GLU A CA 1
ATOM 1736 C C . GLU A 1 215 ? -24.612 -5.623 12.095 1.00 92.62 215 GLU A C 1
ATOM 1738 O O . GLU A 1 215 ? -25.306 -6.019 11.160 1.00 92.62 215 GLU A O 1
ATOM 1743 N N . ASN A 1 216 ? -23.404 -6.128 12.349 1.00 92.94 216 ASN A N 1
ATOM 1744 C CA . ASN A 1 216 ? -22.794 -7.205 11.575 1.00 92.94 216 ASN A CA 1
ATOM 1745 C C . ASN A 1 216 ? -23.019 -8.600 12.187 1.00 92.94 216 ASN A C 1
ATOM 1747 O O . ASN A 1 216 ? -22.337 -9.548 11.807 1.00 92.94 216 ASN A O 1
ATOM 1751 N N . ASN A 1 217 ? -23.965 -8.748 13.124 1.00 91.62 217 ASN A N 1
ATOM 1752 C CA . ASN A 1 217 ? -24.297 -10.010 13.801 1.00 91.62 217 ASN A CA 1
ATOM 1753 C C . ASN A 1 217 ? -23.107 -10.681 14.517 1.00 91.62 217 ASN A C 1
ATOM 1755 O O . ASN A 1 217 ? -23.061 -11.903 14.671 1.00 91.62 217 ASN A O 1
ATOM 1759 N N . ASN A 1 218 ? -22.143 -9.885 14.981 1.00 91.50 218 ASN A N 1
ATOM 1760 C CA . ASN A 1 218 ? -21.011 -10.352 15.767 1.00 91.50 218 ASN A CA 1
ATOM 1761 C C . ASN A 1 218 ? -21.296 -10.184 17.266 1.00 91.50 218 ASN A C 1
ATOM 1763 O O . ASN A 1 218 ? -21.213 -9.090 17.829 1.00 91.50 218 ASN A O 1
ATOM 1767 N N . ASP A 1 219 ? -21.587 -11.295 17.944 1.00 88.19 219 ASP A N 1
ATOM 1768 C CA . ASP A 1 219 ? -21.741 -11.312 19.399 1.00 88.19 219 ASP A CA 1
ATOM 1769 C C . ASP A 1 219 ? -20.387 -11.102 20.094 1.00 88.19 219 ASP A C 1
ATOM 1771 O O . ASP A 1 219 ? -19.499 -11.955 20.042 1.00 88.19 219 ASP A O 1
ATOM 1775 N N . ILE A 1 220 ? -20.243 -9.994 20.820 1.00 91.06 220 ILE A N 1
ATOM 1776 C CA . ILE A 1 220 ? -19.035 -9.713 21.604 1.00 91.06 220 ILE A CA 1
ATOM 1777 C C . ILE A 1 220 ? -19.012 -10.481 22.933 1.00 91.06 220 ILE A C 1
ATOM 1779 O O . ILE A 1 220 ? -20.046 -10.897 23.468 1.00 91.06 220 ILE A O 1
ATOM 1783 N N . ALA A 1 221 ? -17.819 -10.634 23.512 1.00 88.62 221 ALA A N 1
ATOM 1784 C CA . ALA A 1 221 ? -17.654 -11.286 24.807 1.00 88.62 221 ALA A CA 1
ATOM 1785 C C . ALA A 1 221 ? -18.505 -10.621 25.909 1.00 88.62 221 ALA A C 1
ATOM 1787 O O . ALA A 1 221 ? -18.546 -9.396 26.057 1.00 88.62 221 ALA A O 1
ATOM 1788 N N . LYS A 1 222 ? -19.164 -11.450 26.732 1.00 90.62 222 LYS A N 1
ATOM 1789 C CA . LYS A 1 222 ? -20.084 -10.996 27.788 1.00 90.62 222 LYS A CA 1
ATOM 1790 C C . LYS A 1 222 ? -19.398 -10.072 28.799 1.00 90.62 222 LYS A C 1
ATOM 1792 O O . LYS A 1 222 ? -20.047 -9.163 29.303 1.00 90.62 222 LYS A O 1
ATOM 1797 N N . SER A 1 223 ? -18.131 -10.314 29.134 1.00 92.75 223 SER A N 1
ATOM 1798 C CA . SER A 1 223 ? -17.338 -9.456 30.028 1.00 92.75 223 SER A CA 1
ATOM 1799 C C . SER A 1 223 ? -17.124 -8.067 29.420 1.00 92.75 223 SER A C 1
ATOM 1801 O O . SER A 1 223 ? -17.445 -7.070 30.058 1.00 92.75 223 SER A O 1
ATOM 1803 N N . THR A 1 224 ? -16.705 -8.005 28.155 1.00 93.88 224 THR A N 1
ATOM 1804 C CA . THR A 1 224 ? -16.501 -6.756 27.406 1.00 93.88 224 THR A CA 1
ATOM 1805 C C . THR A 1 224 ? -17.787 -5.932 27.295 1.00 93.88 224 THR A C 1
ATOM 1807 O O . THR A 1 224 ? -17.785 -4.733 27.564 1.00 93.88 224 THR A O 1
ATOM 1810 N N . ALA A 1 225 ? -18.920 -6.574 26.986 1.00 92.81 225 ALA A N 1
ATOM 1811 C CA . ALA A 1 225 ? -20.226 -5.911 26.941 1.00 92.81 225 ALA A CA 1
ATOM 1812 C C . ALA A 1 225 ? -20.642 -5.323 28.303 1.00 92.81 225 ALA A C 1
ATOM 1814 O O . ALA A 1 225 ? -21.202 -4.227 28.380 1.00 92.81 225 ALA A O 1
ATOM 1815 N N . GLN A 1 226 ? -20.373 -6.053 29.392 1.00 94.44 226 GLN A N 1
ATOM 1816 C CA . GLN A 1 226 ? -20.666 -5.597 30.752 1.00 94.44 226 GLN A CA 1
ATOM 1817 C C . GLN A 1 226 ? -19.847 -4.371 31.133 1.00 94.44 226 GLN A C 1
ATOM 1819 O O . GLN A 1 226 ? -20.403 -3.430 31.700 1.00 94.44 226 GLN A O 1
ATOM 1824 N N . GLU A 1 227 ? -18.549 -4.395 30.840 1.00 95.00 227 GLU A N 1
ATOM 1825 C CA . GLU A 1 227 ? -17.643 -3.290 31.129 1.00 95.00 227 GLU A CA 1
ATOM 1826 C C . GLU A 1 227 ? -18.017 -2.045 30.318 1.00 95.00 227 GLU A C 1
ATOM 1828 O O . GLU A 1 227 ? -18.174 -0.969 30.895 1.00 95.00 227 GLU A O 1
ATOM 1833 N N . CYS A 1 228 ? -18.256 -2.201 29.010 1.00 94.94 228 CYS A N 1
ATOM 1834 C CA . CYS A 1 228 ? -18.689 -1.110 28.138 1.00 94.94 228 CYS A CA 1
ATOM 1835 C C . CYS A 1 228 ? -19.971 -0.449 28.669 1.00 94.94 228 CYS A C 1
ATOM 1837 O O . CYS A 1 228 ? -20.010 0.766 28.862 1.00 94.94 228 CYS A O 1
ATOM 1839 N N . MET A 1 229 ? -20.990 -1.247 29.020 1.00 94.56 229 MET A N 1
ATOM 1840 C CA . MET A 1 229 ? -22.227 -0.733 29.618 1.00 94.56 229 MET A CA 1
ATOM 1841 C C . MET A 1 229 ? -22.000 0.020 30.929 1.00 94.56 229 MET A C 1
ATOM 1843 O O . MET A 1 229 ? -22.601 1.073 31.136 1.00 94.56 229 MET A O 1
ATOM 1847 N N . GLN A 1 230 ? -21.168 -0.512 31.827 1.00 94.38 230 GLN A N 1
ATOM 1848 C CA . GLN A 1 230 ? -20.882 0.140 33.108 1.00 94.38 230 GLN A CA 1
ATOM 1849 C C .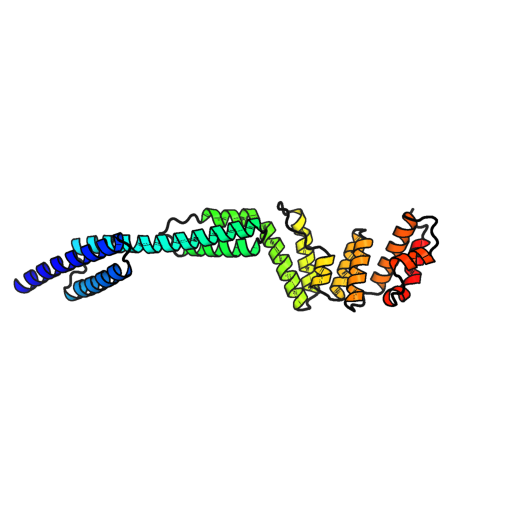 GLN A 1 230 ? -20.168 1.476 32.903 1.00 94.38 230 GLN A C 1
ATOM 1851 O O . GLN A 1 230 ? -20.585 2.473 33.494 1.00 94.38 230 GLN A O 1
ATOM 1856 N N . LYS A 1 231 ? -19.147 1.524 32.036 1.00 94.38 231 LYS A N 1
ATOM 1857 C CA . LYS A 1 231 ? -18.419 2.763 31.729 1.00 94.38 231 LYS A CA 1
ATOM 1858 C C . LYS A 1 231 ? -19.320 3.799 31.045 1.00 94.38 231 LYS A C 1
ATOM 1860 O O . LYS A 1 231 ? -19.247 4.973 31.402 1.00 94.38 231 LYS A O 1
ATOM 1865 N N . LEU A 1 232 ? -20.218 3.382 30.144 1.00 94.25 232 LEU A N 1
ATOM 1866 C CA . LEU A 1 232 ? -21.232 4.269 29.550 1.00 94.25 232 LEU A CA 1
ATOM 1867 C C . LEU A 1 232 ? -22.168 4.851 30.612 1.00 94.25 232 LEU A C 1
ATOM 1869 O O . LEU A 1 232 ? -22.388 6.059 30.638 1.00 94.25 232 LEU A O 1
ATOM 1873 N N . GLY A 1 233 ? -22.673 4.007 31.517 1.00 92.25 233 GLY A N 1
ATOM 1874 C CA . GLY A 1 233 ? -23.513 4.452 32.628 1.00 92.25 233 GLY A CA 1
ATOM 1875 C C . GLY A 1 233 ? -22.796 5.471 33.512 1.00 92.25 233 GLY A C 1
ATOM 1876 O O . GLY A 1 233 ? -23.346 6.527 33.797 1.00 92.25 233 GLY A O 1
ATOM 1877 N N . LEU A 1 234 ? -21.542 5.209 33.886 1.00 91.06 234 LEU A N 1
ATOM 1878 C CA . LEU A 1 234 ? -20.739 6.147 34.676 1.00 91.06 234 LEU A CA 1
ATOM 1879 C C . LEU A 1 234 ? -20.524 7.483 33.945 1.00 91.06 234 LEU A C 1
ATOM 1881 O O . LEU A 1 234 ? -20.620 8.549 34.553 1.00 91.06 234 LEU A O 1
ATOM 1885 N N . LYS A 1 235 ? -20.240 7.439 32.638 1.00 91.31 235 LYS A N 1
ATOM 1886 C CA . LYS A 1 235 ? -20.050 8.638 31.812 1.00 91.31 235 LYS A CA 1
ATOM 1887 C C . LYS A 1 235 ? -21.326 9.479 31.732 1.00 91.31 235 LYS A C 1
ATOM 1889 O O . LYS A 1 235 ? -21.260 10.696 31.900 1.00 91.31 235 LYS A O 1
ATOM 1894 N N . ASP A 1 236 ? -22.477 8.843 31.536 1.00 91.06 236 ASP A N 1
ATOM 1895 C CA . ASP A 1 236 ? -23.769 9.532 31.507 1.00 91.06 236 ASP A CA 1
ATOM 1896 C C . ASP A 1 236 ? -24.156 10.109 32.856 1.00 91.06 236 ASP A C 1
ATOM 1898 O O . ASP A 1 236 ? -24.655 11.226 32.903 1.00 91.06 236 A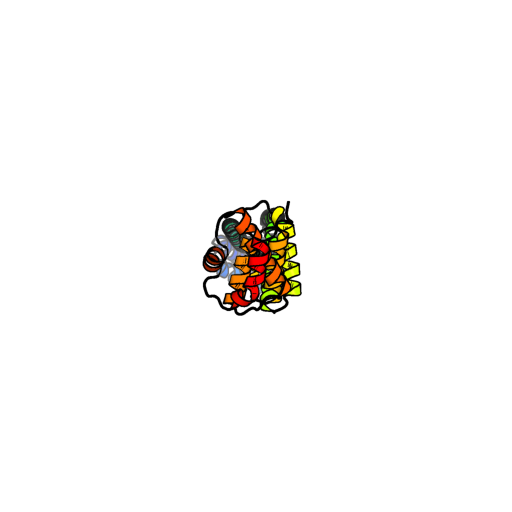SP A O 1
ATOM 1902 N N . TYR A 1 237 ? -23.895 9.389 33.948 1.00 87.62 237 TYR A N 1
ATOM 1903 C CA . TYR A 1 237 ? -24.136 9.900 35.294 1.00 87.62 237 TYR A CA 1
ATOM 1904 C C . TYR A 1 237 ? -23.376 11.206 35.537 1.00 87.62 237 TYR A C 1
ATOM 1906 O O . TYR A 1 237 ? -23.964 12.190 35.975 1.00 87.62 237 TYR A O 1
ATOM 1914 N N . LYS A 1 238 ? -22.089 11.243 35.169 1.00 86.88 238 LYS A N 1
ATOM 1915 C CA . LYS A 1 238 ? -21.258 12.451 35.286 1.00 86.88 238 LYS A CA 1
ATOM 1916 C C . LYS A 1 238 ? -21.776 13.611 34.431 1.00 86.88 238 LYS A C 1
ATOM 1918 O O . LYS A 1 238 ? -21.636 14.760 34.830 1.00 86.88 238 LYS A O 1
ATOM 1923 N N . LYS A 1 239 ? -22.362 13.322 33.265 1.00 88.44 239 LYS A N 1
ATOM 1924 C CA . LYS A 1 239 ? -22.901 14.338 32.348 1.00 88.44 239 LYS A CA 1
ATOM 1925 C C . LYS A 1 239 ? -24.314 14.805 32.727 1.00 88.44 239 LYS A C 1
ATOM 1927 O O . LYS A 1 239 ? -24.667 15.949 32.462 1.00 88.44 239 LYS A O 1
ATOM 1932 N N . TYR A 1 240 ? -25.116 13.931 33.330 1.00 85.81 240 TYR A N 1
ATOM 1933 C CA . TYR A 1 240 ? -26.545 14.118 33.577 1.00 85.81 240 TYR A CA 1
ATOM 1934 C C . TYR A 1 240 ? -26.923 13.706 35.009 1.00 85.81 240 TYR A C 1
ATOM 1936 O O . TYR A 1 240 ? -27.757 12.824 35.221 1.00 85.81 240 TYR A O 1
ATOM 1944 N N . THR A 1 241 ? -26.323 14.367 35.997 1.00 74.44 241 THR A N 1
ATOM 1945 C CA . THR A 1 241 ? -26.378 14.014 37.430 1.00 74.44 241 THR A CA 1
ATOM 1946 C C . THR A 1 241 ? -27.789 13.890 38.019 1.00 74.44 241 THR A C 1
ATOM 1948 O O . THR A 1 241 ? -27.995 13.093 38.929 1.00 74.44 241 THR A O 1
ATOM 1951 N N . ASN A 1 242 ? -28.780 14.590 37.456 1.00 74.69 242 ASN A N 1
ATOM 1952 C CA . ASN A 1 242 ? -30.172 14.589 37.932 1.00 74.69 242 ASN A CA 1
ATOM 1953 C C . ASN A 1 242 ? -31.162 13.896 36.979 1.00 74.69 242 ASN A C 1
ATOM 1955 O O . ASN A 1 242 ? -32.376 13.970 37.167 1.00 74.69 242 ASN A O 1
ATOM 1959 N N . SER A 1 243 ? -30.673 13.241 35.924 1.00 76.19 243 SER A N 1
ATOM 1960 C CA . SER A 1 243 ? -31.549 12.578 34.957 1.00 76.19 243 SER A CA 1
ATOM 1961 C C . SER A 1 243 ? -31.986 11.197 35.437 1.00 76.19 243 SER A C 1
ATOM 1963 O O . SER A 1 243 ? -31.216 10.420 36.002 1.00 76.19 243 SER A O 1
ATOM 1965 N N . SER A 1 244 ? -33.245 10.850 35.174 1.00 81.50 244 SER A N 1
ATOM 1966 C CA . SER A 1 244 ? -33.756 9.531 35.533 1.00 81.50 244 SER A CA 1
ATOM 1967 C C . SER A 1 244 ? -33.144 8.432 34.648 1.00 81.50 244 SER A C 1
ATOM 1969 O O . SER A 1 244 ? -32.921 8.586 33.446 1.00 81.50 244 SER A O 1
ATOM 1971 N N . LYS A 1 245 ? -32.874 7.272 35.257 1.00 84.56 245 LYS A N 1
ATOM 1972 C CA . LYS A 1 245 ? -32.082 6.182 34.649 1.00 84.56 245 LYS A CA 1
ATOM 1973 C C . LYS A 1 245 ? -32.723 5.588 33.389 1.00 84.56 245 LYS A C 1
ATOM 1975 O O . LYS A 1 245 ? -32.025 5.155 32.476 1.00 84.56 245 LYS A O 1
ATOM 1980 N N . LYS A 1 246 ? -34.060 5.532 33.350 1.00 85.81 246 LYS A N 1
ATOM 1981 C CA . LYS A 1 246 ? -34.831 4.894 32.271 1.00 85.81 246 LYS A CA 1
ATOM 1982 C C . LYS A 1 246 ? -34.822 5.731 30.977 1.00 85.81 246 LYS A C 1
ATOM 1984 O O . LYS A 1 246 ? -34.507 5.145 29.943 1.00 85.81 246 LYS A O 1
ATOM 1989 N N . PRO A 1 247 ? -35.088 7.051 31.002 1.00 87.06 247 PRO A N 1
ATOM 1990 C CA . PRO A 1 247 ? -34.888 7.924 29.847 1.00 87.06 247 PRO A CA 1
ATOM 1991 C C . PRO A 1 247 ? -33.471 7.890 29.279 1.00 87.06 247 PRO A C 1
ATOM 1993 O O . PRO A 1 247 ? -33.335 7.682 28.080 1.00 87.06 247 PRO A O 1
ATOM 1996 N N . LEU A 1 248 ? -32.429 7.989 30.114 1.00 88.12 248 LEU A N 1
ATOM 1997 C CA . LEU A 1 248 ? -31.037 7.951 29.639 1.00 88.12 248 LEU A CA 1
ATOM 1998 C C . LEU A 1 248 ? -30.713 6.660 28.870 1.00 88.12 248 LEU A C 1
ATOM 2000 O O . LEU A 1 248 ? -30.170 6.702 27.767 1.00 88.12 248 LEU A O 1
ATOM 2004 N N . TYR A 1 249 ? -31.129 5.508 29.407 1.00 90.06 249 TYR A N 1
ATOM 2005 C CA . TYR A 1 249 ? -30.975 4.228 28.714 1.00 90.06 249 TYR A CA 1
ATOM 2006 C C . TYR A 1 249 ? -31.734 4.200 27.382 1.00 90.06 249 TYR A C 1
ATOM 2008 O O . TYR A 1 249 ? -31.192 3.780 26.361 1.00 90.06 249 TYR A O 1
ATOM 2016 N N . ASN A 1 250 ? -32.991 4.647 27.381 1.00 88.94 250 ASN A N 1
ATOM 2017 C CA . ASN A 1 250 ? -33.819 4.637 26.179 1.00 88.94 250 ASN A CA 1
ATOM 2018 C C . ASN A 1 250 ? -33.263 5.568 25.088 1.00 88.94 250 ASN A C 1
ATOM 2020 O O . ASN A 1 250 ? -33.353 5.215 23.918 1.00 88.94 250 ASN A O 1
ATOM 2024 N N . ILE A 1 251 ? -32.657 6.702 25.455 1.00 88.19 251 ILE A N 1
ATOM 2025 C CA . ILE A 1 251 ? -32.003 7.621 24.511 1.00 88.19 251 ILE A CA 1
ATOM 2026 C C . ILE A 1 251 ? -30.827 6.935 23.807 1.00 88.19 251 ILE A C 1
ATOM 2028 O O . ILE A 1 251 ? -30.698 7.047 22.593 1.00 88.19 251 ILE A O 1
ATOM 2032 N N . ARG A 1 252 ? -29.980 6.204 24.544 1.00 87.50 252 ARG A N 1
ATOM 2033 C CA . ARG A 1 252 ? -28.788 5.566 23.960 1.00 87.50 252 ARG A CA 1
ATOM 2034 C C . ARG A 1 252 ? -29.080 4.304 23.165 1.00 87.50 252 ARG A C 1
ATOM 2036 O O . ARG A 1 252 ? -28.517 4.106 22.095 1.00 87.50 252 ARG A O 1
ATOM 2043 N N . PHE A 1 253 ? -29.892 3.414 23.722 1.00 89.75 253 PHE A N 1
ATOM 2044 C CA . PHE A 1 253 ? -30.017 2.046 23.208 1.00 89.75 253 PHE A CA 1
ATOM 2045 C C . PHE A 1 253 ? -31.368 1.787 22.530 1.00 89.75 253 PHE A C 1
ATOM 2047 O O . PHE A 1 253 ? -31.546 0.754 21.877 1.00 89.75 253 PHE A O 1
ATOM 2054 N N . GLY A 1 254 ? -32.332 2.703 22.684 1.00 85.00 254 GLY A N 1
ATOM 2055 C CA . GLY A 1 254 ? -33.689 2.543 22.178 1.00 85.00 254 GLY A CA 1
ATOM 2056 C C . GLY A 1 254 ? -34.312 1.215 22.613 1.00 85.00 254 GLY A C 1
ATOM 2057 O O . GLY A 1 254 ? -34.213 0.798 23.769 1.00 85.00 254 GLY A O 1
ATOM 2058 N N . ASN A 1 255 ? -34.925 0.524 21.650 1.00 80.81 255 ASN A N 1
ATOM 2059 C CA . ASN A 1 255 ? -35.539 -0.793 21.831 1.00 80.81 255 ASN A CA 1
ATOM 2060 C C . ASN A 1 255 ? -34.666 -1.957 21.314 1.00 80.81 255 ASN A C 1
ATOM 2062 O O . ASN A 1 255 ? -35.178 -3.066 21.137 1.00 80.81 255 ASN A O 1
ATOM 2066 N N . LYS A 1 256 ? -33.360 -1.747 21.065 1.00 84.00 256 LYS A N 1
ATOM 2067 C CA . LYS A 1 256 ? -32.477 -2.800 20.533 1.00 84.00 256 LYS A CA 1
ATOM 2068 C C . LYS A 1 256 ? -32.369 -3.976 21.524 1.00 84.00 256 LYS A C 1
ATOM 2070 O O . LYS A 1 256 ? -31.867 -3.840 22.644 1.00 84.00 256 LYS A O 1
ATOM 2075 N N . LYS A 1 257 ? -32.848 -5.161 21.113 1.00 83.56 257 LYS A N 1
ATOM 2076 C CA . LYS A 1 257 ? -32.899 -6.376 21.959 1.00 83.56 257 LYS A CA 1
ATOM 2077 C C . LYS A 1 257 ? -31.508 -6.823 22.427 1.00 83.56 257 LYS A C 1
ATOM 2079 O O . LYS A 1 257 ? -31.366 -7.248 23.576 1.00 83.56 257 LYS A O 1
ATOM 2084 N N . SER A 1 258 ? -30.500 -6.675 21.571 1.00 82.81 258 SER A N 1
ATOM 2085 C CA . SER A 1 258 ? -29.091 -7.012 21.809 1.00 82.81 258 SER A CA 1
ATOM 2086 C C . SER A 1 258 ? -28.494 -6.324 23.040 1.00 82.81 258 SER A C 1
ATOM 2088 O O . SER A 1 258 ? -27.734 -6.940 23.790 1.00 82.81 258 SER A O 1
ATOM 2090 N N . PHE A 1 259 ? -28.912 -5.090 23.329 1.00 87.94 259 PHE A N 1
ATOM 2091 C CA . PHE A 1 259 ? -28.446 -4.315 24.482 1.00 87.94 259 PHE A CA 1
ATOM 2092 C C . PHE A 1 259 ? -29.313 -4.510 25.734 1.00 87.94 259 PHE A C 1
ATOM 2094 O O . PHE A 1 259 ? -28.848 -4.285 26.857 1.00 87.94 259 PHE A O 1
ATOM 2101 N N . LYS A 1 260 ? -30.559 -4.985 25.581 1.00 89.44 260 LYS A N 1
ATOM 2102 C CA . LYS A 1 260 ? -31.494 -5.217 26.698 1.00 89.44 260 LYS A CA 1
ATOM 2103 C C . LYS A 1 260 ? -30.939 -6.221 27.711 1.00 89.44 260 LYS A C 1
ATOM 2105 O O . LYS A 1 260 ? -31.075 -5.995 28.915 1.00 89.44 260 LYS A O 1
ATOM 2110 N N . LYS A 1 261 ? -30.236 -7.267 27.246 1.00 90.31 261 LYS A N 1
ATOM 2111 C CA . LYS A 1 261 ? -29.569 -8.266 28.112 1.00 90.31 261 LYS A CA 1
ATOM 2112 C C . LYS A 1 261 ? -28.507 -7.655 29.040 1.00 90.31 261 LYS A C 1
ATOM 2114 O O . LYS A 1 261 ? -28.234 -8.214 30.102 1.00 90.31 261 LYS A O 1
ATOM 2119 N N . TYR A 1 262 ? -27.965 -6.481 28.704 1.00 92.62 262 TYR A N 1
ATOM 2120 C CA . TYR A 1 262 ? -26.933 -5.803 29.495 1.00 92.62 262 TYR A CA 1
ATOM 2121 C C . TYR A 1 262 ? -27.425 -4.572 30.271 1.00 92.62 262 TYR A C 1
ATOM 2123 O O . TYR A 1 262 ? -26.646 -3.942 30.985 1.00 92.62 262 TYR A O 1
ATOM 2131 N N . LYS A 1 263 ? -28.728 -4.266 30.222 1.00 92.44 263 LYS A N 1
ATOM 2132 C CA . LYS A 1 263 ? -29.347 -3.101 30.878 1.00 92.44 263 LYS A CA 1
ATOM 2133 C C . LYS A 1 263 ? -28.988 -2.946 32.360 1.00 92.44 263 LYS A C 1
ATOM 2135 O O . LYS A 1 263 ? -28.730 -1.838 32.826 1.00 92.44 263 LYS A O 1
ATOM 2140 N N . LYS A 1 264 ? -28.927 -4.057 33.102 1.00 93.56 264 LYS A N 1
ATOM 2141 C CA . LYS A 1 264 ? -28.572 -4.047 34.532 1.00 93.56 264 LYS A CA 1
ATOM 2142 C C . LYS A 1 264 ? -27.174 -3.476 34.802 1.00 93.56 264 LYS A C 1
ATOM 2144 O O . LYS A 1 264 ? -26.967 -2.849 35.833 1.00 93.56 264 LYS A O 1
ATOM 2149 N N . TYR A 1 265 ? -26.236 -3.659 33.873 1.00 93.50 265 TYR A N 1
ATOM 2150 C CA . TYR A 1 265 ? -24.854 -3.200 34.006 1.00 93.50 265 TYR A CA 1
ATOM 2151 C C . TYR A 1 265 ? -24.728 -1.700 33.740 1.00 93.50 265 TYR A C 1
ATOM 2153 O O . TYR A 1 265 ? -24.031 -1.013 34.477 1.00 93.50 265 TYR A O 1
ATOM 2161 N N . TYR A 1 266 ? -25.491 -1.170 32.784 1.00 93.69 266 TYR A N 1
ATOM 2162 C CA . TYR A 1 266 ? -25.596 0.274 32.576 1.00 93.69 266 TYR A CA 1
ATOM 2163 C C . TYR A 1 266 ? -26.150 0.980 33.822 1.00 93.69 266 TYR A C 1
ATOM 2165 O O . TYR A 1 266 ? -25.581 1.950 34.316 1.00 93.69 266 TYR A O 1
ATOM 2173 N N . TYR A 1 267 ? -27.211 0.424 34.415 1.00 91.81 267 TYR A N 1
ATOM 2174 C CA . TYR A 1 267 ? -27.771 0.945 35.665 1.00 91.81 267 TYR A CA 1
ATOM 2175 C C . TYR A 1 267 ? -26.839 0.814 36.866 1.00 91.81 267 TYR A C 1
ATOM 2177 O O . TYR A 1 267 ? -26.943 1.626 37.783 1.00 91.81 267 TYR A O 1
ATOM 2185 N N . LYS A 1 268 ? -25.951 -0.187 36.878 1.00 90.88 268 LYS A N 1
ATOM 2186 C CA . LYS A 1 268 ? -24.884 -0.283 37.878 1.00 90.88 268 LYS A CA 1
ATOM 2187 C C . LYS A 1 268 ? -23.894 0.876 37.716 1.00 90.88 268 LYS A C 1
ATOM 2189 O O . LYS A 1 268 ? -23.595 1.536 38.700 1.00 90.88 268 LYS A O 1
ATOM 2194 N N . GLY A 1 269 ? -23.488 1.192 36.485 1.00 88.44 269 GLY A N 1
ATOM 2195 C CA . GLY A 1 269 ? -22.646 2.358 36.189 1.00 88.44 269 GLY A CA 1
ATOM 2196 C C . GLY A 1 269 ? -23.253 3.688 36.656 1.00 88.44 269 GLY A C 1
ATOM 2197 O O . GLY A 1 269 ? -22.556 4.498 37.252 1.00 88.44 269 GLY A O 1
ATOM 2198 N N . LEU A 1 270 ? -24.569 3.870 36.483 1.00 86.94 270 LEU A N 1
ATOM 2199 C CA . LEU A 1 270 ? -25.313 5.051 36.962 1.00 86.94 270 LEU A CA 1
ATOM 2200 C C . LEU A 1 270 ? -25.452 5.152 38.496 1.00 86.94 270 LEU A C 1
ATOM 2202 O O . LEU A 1 270 ? -26.041 6.112 38.988 1.00 86.94 270 LEU A O 1
ATOM 2206 N N . LYS A 1 271 ? -25.057 4.120 39.250 1.00 80.50 271 LYS A N 1
ATOM 2207 C CA . LYS A 1 271 ? -25.189 4.057 40.716 1.00 80.50 271 LYS A CA 1
ATOM 2208 C C . LYS A 1 271 ? -23.857 4.187 41.449 1.00 80.50 271 LYS A C 1
ATOM 2210 O O . LYS A 1 271 ? -23.888 4.344 42.661 1.00 80.50 271 LYS A O 1
ATOM 2215 N N . ASN A 1 272 ? -22.725 4.046 40.763 1.00 61.84 272 ASN A N 1
ATOM 2216 C CA . ASN A 1 272 ? -21.447 3.909 41.449 1.00 61.84 272 ASN A CA 1
ATOM 2217 C C . ASN A 1 272 ? -20.964 5.251 42.021 1.00 61.84 272 ASN A C 1
ATOM 2219 O O . ASN A 1 272 ? -20.568 6.143 41.272 1.00 61.84 272 ASN A O 1
ATOM 2223 N N . GLU A 1 273 ? -20.950 5.327 43.353 1.00 49.12 273 GLU A N 1
ATOM 2224 C CA . GLU A 1 273 ? -20.262 6.336 44.171 1.00 49.12 273 GLU A CA 1
ATOM 2225 C C . GLU A 1 273 ? -18.746 6.041 44.312 1.00 49.12 273 GLU A C 1
ATOM 2227 O O . GLU A 1 273 ? -17.988 6.915 44.722 1.00 49.12 273 GLU A O 1
ATOM 2232 N N . ASP A 1 274 ? -18.283 4.861 43.874 1.00 44.75 274 ASP A N 1
ATOM 2233 C CA . ASP A 1 274 ? -16.920 4.325 44.087 1.00 44.75 274 ASP A CA 1
ATOM 2234 C C . ASP A 1 274 ? -15.832 4.818 43.098 1.00 44.75 274 ASP A C 1
ATOM 2236 O O . ASP A 1 274 ? -14.791 4.185 42.949 1.00 44.75 274 ASP A O 1
ATOM 2240 N N . TYR A 1 275 ? -16.054 5.921 42.376 1.00 45.75 275 TYR A N 1
ATOM 2241 C CA . TYR A 1 275 ? -15.044 6.552 41.496 1.00 45.75 275 TYR A CA 1
ATOM 2242 C C . TYR A 1 275 ? -14.738 8.001 41.925 1.00 45.75 275 TYR A C 1
ATOM 2244 O O . TYR A 1 275 ? -14.566 8.876 41.065 1.00 45.75 275 TYR A O 1
ATOM 2252 N N . LYS A 1 276 ? -14.744 8.254 43.241 1.00 35.19 276 LYS A N 1
ATOM 2253 C CA . LYS A 1 276 ? -14.144 9.450 43.849 1.00 35.19 276 LYS A CA 1
ATOM 2254 C C . LYS A 1 276 ? -12.633 9.290 43.952 1.00 35.19 276 LYS A C 1
ATOM 2256 O O . LYS A 1 276 ? -12.197 8.188 44.346 1.00 35.19 276 LYS A O 1
#

Radius of gyration: 35.84 Å; chains: 1; bounding box: 82×29×102 Å

Foldseek 3Di:
DVVLVVVLVVLVVVLLVLLVVLLVCLVVVVNVSSVVSLVVSVVSCVVSVNPPPPSNVVSNVSSVVSNVVVVLVVLQVLLVVLVVQLVVCVVVLNVQSNLVSLVVSLVSCVVCVVRPDPNVVSVVSCVVCVLSNLLVVLVVVLLVCLVVLVLPSNVVSLVVSVVSVVVGPDPDDDCALLNSLLSNLAQSSLQVSLVVCVVVVVLVSSVVSVVVNVVSVRDHDPVSLLSSLLSQLLVVCVVPVPDDLPVVCCVRCNPPPSNVVNSVSNVNSVPDPPPD

Secondary structure (DSSP, 8-state):
-HHHHHHHHHHHHHHHHHHHHHHHHHHTT-HHHHHHHHHHHHHHHHHTT-TT-HHHHHHHHHHHHHHHHHHHHHHHHHHHHHHHHHHHHHHTT-HHHHHHHHHHHHHHHHH-TTS---THHHHHHHHHTHHHHHHHHHHHHHHHHHHTT-HHHHHHHHHHHHHHHTT--S-PPP--HHHHHHHH--HHHHHHHHHHHHHTT-HHHHHHHHHHHHHTT----HHHHHHHHHHHHHHHHHH-TTS-HHHHHHHHHTT-HHHHTTHHHHHHHTT-----

pLDDT: mean 91.34, std 9.14, range [35.19, 98.62]